Protein AF-A0A7K3VZ93-F1 (afdb_monomer_lite)

Secondary structure (DSSP, 8-state):
----------------PPP-------------------------------TTSHHHHHHHHHHHHHHHHHHHHSPTT-EEEE-HHHHHHHHHTT--TTTEESS--SSTT--EEEEEESSPPTTPEEEEEETTEEEEESS-----HHHHHHHHHHHHHHHT-TTEEE-HHHHHHHHTT-B-HHHHHHHHHHHHHT-EEEEE-PPPTT--SPPB-EEEEEEETTEE-STT-TTHHHHHHHHHTPPTTTS-SEEEE-SS-EEEE----S-HHHHHHSPP-

Structure (mmCIF, N/CA/C/O backbone):
data_AF-A0A7K3VZ93-F1
#
_entry.id   AF-A0A7K3VZ93-F1
#
loop_
_atom_site.group_PDB
_atom_site.id
_atom_site.type_symbol
_atom_site.label_atom_id
_atom_site.label_alt_id
_atom_site.label_comp_id
_atom_site.label_asym_id
_atom_site.label_entity_id
_atom_site.label_seq_id
_atom_site.pdbx_PDB_ins_code
_atom_site.Cartn_x
_atom_site.Cartn_y
_atom_site.Cartn_z
_atom_site.occupancy
_atom_site.B_iso_or_equiv
_atom_site.auth_seq_id
_atom_site.auth_comp_id
_atom_site.auth_asym_id
_atom_site.auth_atom_id
_atom_site.pdbx_PDB_model_num
ATOM 1 N N . MET A 1 1 ? -65.617 18.672 -8.504 1.00 46.97 1 MET A N 1
ATOM 2 C CA . MET A 1 1 ? -65.862 19.053 -7.096 1.00 46.97 1 MET A CA 1
ATOM 3 C C . MET A 1 1 ? -64.547 18.972 -6.329 1.00 46.97 1 MET A C 1
ATOM 5 O O . MET A 1 1 ? -64.046 17.868 -6.167 1.00 46.97 1 MET A O 1
ATOM 9 N N . PRO A 1 2 ? -63.945 20.107 -5.939 1.00 52.91 2 PRO A N 1
ATOM 10 C CA . PRO A 1 2 ? -62.676 20.144 -5.219 1.00 52.91 2 PRO A CA 1
ATOM 11 C C . PRO A 1 2 ? -62.906 20.306 -3.708 1.00 52.91 2 PRO A C 1
ATOM 13 O O . PRO A 1 2 ? -63.628 21.208 -3.287 1.00 52.91 2 PRO A O 1
ATOM 16 N N . ALA A 1 3 ? -62.254 19.482 -2.887 1.00 57.50 3 ALA A N 1
ATOM 17 C CA . ALA A 1 3 ? -62.183 19.679 -1.440 1.00 57.50 3 ALA A CA 1
ATOM 18 C C . ALA A 1 3 ? -60.765 20.132 -1.067 1.00 57.50 3 ALA A C 1
ATOM 20 O O . ALA A 1 3 ? -59.815 19.353 -1.050 1.00 57.50 3 ALA A O 1
ATOM 21 N N . ARG A 1 4 ? -60.630 21.436 -0.810 1.00 54.84 4 ARG A N 1
ATOM 22 C CA . ARG A 1 4 ? -59.437 22.059 -0.231 1.00 54.84 4 ARG A CA 1
ATOM 23 C C . ARG A 1 4 ? -59.373 21.699 1.254 1.00 54.84 4 ARG A C 1
ATOM 25 O O . ARG A 1 4 ? -60.214 22.159 2.023 1.00 54.84 4 ARG A O 1
ATOM 32 N N . HIS A 1 5 ? -58.354 20.956 1.672 1.00 62.06 5 HIS A N 1
ATOM 33 C CA . HIS A 1 5 ? -57.982 20.869 3.082 1.00 62.06 5 HIS A CA 1
ATOM 34 C C . HIS A 1 5 ? -56.771 21.752 3.367 1.00 62.06 5 HIS A C 1
ATOM 36 O O . HIS A 1 5 ? -55.633 21.431 3.045 1.00 62.06 5 HIS A O 1
ATOM 42 N N . ALA A 1 6 ? -57.057 22.888 3.999 1.00 59.28 6 ALA A N 1
ATOM 43 C CA . ALA A 1 6 ? -56.083 23.677 4.721 1.00 59.28 6 ALA A CA 1
ATOM 44 C C . ALA A 1 6 ? -55.898 23.075 6.122 1.00 59.28 6 ALA A C 1
ATOM 46 O O . ALA A 1 6 ? -56.864 22.954 6.876 1.00 59.28 6 ALA A O 1
ATOM 47 N N . ARG A 1 7 ? -54.657 22.776 6.515 1.00 60.66 7 ARG A N 1
ATOM 48 C CA . ARG A 1 7 ? -54.265 22.776 7.927 1.00 60.66 7 ARG A CA 1
ATOM 49 C C . ARG A 1 7 ? -52.877 23.384 8.088 1.00 60.66 7 ARG A C 1
ATOM 51 O O . ARG A 1 7 ? -51.938 23.064 7.372 1.00 60.66 7 ARG A O 1
ATOM 58 N N . ARG A 1 8 ? -52.854 24.350 8.999 1.00 57.19 8 ARG A N 1
ATOM 59 C CA . ARG A 1 8 ? -51.802 25.309 9.335 1.00 57.19 8 ARG A CA 1
ATOM 60 C C . ARG A 1 8 ? -50.751 24.705 10.298 1.00 57.19 8 ARG A C 1
ATOM 62 O O . ARG A 1 8 ? -50.948 23.591 10.778 1.00 57.19 8 ARG A O 1
ATOM 69 N N . PRO A 1 9 ? -49.649 25.433 10.567 1.00 57.16 9 PRO A N 1
ATOM 70 C CA . PRO A 1 9 ? -48.341 24.892 10.926 1.00 57.16 9 PRO A CA 1
ATOM 71 C C . PRO A 1 9 ? -48.156 24.681 12.431 1.00 57.16 9 PRO A C 1
ATOM 73 O O . PRO A 1 9 ? -48.856 25.276 13.251 1.00 57.16 9 PRO A O 1
ATOM 76 N N . ARG A 1 10 ? -47.126 23.910 12.791 1.00 60.94 10 ARG A N 1
ATOM 77 C CA . ARG A 1 10 ? -46.509 23.947 14.121 1.00 60.94 10 ARG A CA 1
ATOM 78 C C . ARG A 1 10 ? -45.027 24.292 13.989 1.00 60.94 10 ARG A C 1
ATOM 80 O O . ARG A 1 10 ? -44.226 23.484 13.540 1.00 60.94 10 ARG A O 1
ATOM 87 N N . HIS A 1 11 ? -44.718 25.527 14.380 1.00 52.81 11 HIS A N 1
ATOM 88 C CA . HIS A 1 11 ? -43.417 25.924 14.911 1.00 52.81 11 HIS A CA 1
ATOM 89 C C . HIS A 1 11 ? -43.108 25.135 16.192 1.00 52.81 11 HIS A C 1
ATOM 91 O O . HIS A 1 11 ? -44.050 24.665 16.830 1.00 52.81 11 HIS A O 1
ATOM 97 N N . LEU A 1 12 ? -41.813 25.087 16.543 1.00 56.56 12 LEU A N 1
ATOM 98 C CA . LEU A 1 12 ? -41.130 24.694 17.798 1.00 56.56 12 LEU A CA 1
ATOM 99 C C . LEU A 1 12 ? -40.003 23.706 17.418 1.00 56.56 12 LEU A C 1
ATOM 101 O O . LEU A 1 12 ? -40.275 22.699 16.789 1.00 56.56 12 LEU A O 1
ATOM 105 N N . ALA A 1 13 ? -38.720 23.893 17.717 1.00 51.28 13 ALA A N 1
ATOM 106 C CA . ALA A 1 13 ? -38.036 24.881 18.530 1.00 51.28 13 ALA A CA 1
ATOM 107 C C . ALA A 1 13 ? -36.563 24.958 18.081 1.00 51.28 13 ALA A C 1
ATOM 109 O O . ALA A 1 13 ? -35.931 23.944 17.793 1.00 51.28 13 ALA A O 1
ATOM 110 N N . ALA A 1 14 ? -36.019 26.174 18.042 1.00 46.00 14 ALA A N 1
ATOM 111 C CA . ALA A 1 14 ? -34.606 26.433 17.817 1.00 46.00 14 ALA A CA 1
ATOM 112 C C . ALA A 1 14 ? -33.798 26.045 19.068 1.00 46.00 14 ALA A C 1
ATOM 114 O O . ALA A 1 14 ? -33.849 26.728 20.093 1.00 46.00 14 ALA A O 1
ATOM 115 N N . GLY A 1 15 ? -33.049 24.946 18.987 1.00 49.91 15 GLY A N 1
ATOM 116 C CA . GLY A 1 15 ? -32.101 24.527 20.014 1.00 49.91 15 GLY A CA 1
ATOM 117 C C . GLY A 1 15 ? -30.768 25.258 19.876 1.00 49.91 15 GLY A C 1
ATOM 118 O O . GLY A 1 15 ? -29.859 24.774 19.213 1.00 49.91 15 GLY A O 1
ATOM 119 N N . ARG A 1 16 ? -30.638 26.414 20.537 1.00 48.53 16 ARG A N 1
ATOM 120 C CA . ARG A 1 16 ? -29.345 27.047 20.849 1.00 48.53 16 ARG A CA 1
ATOM 121 C C . ARG A 1 16 ? -28.533 26.109 21.753 1.00 48.53 16 ARG A C 1
ATOM 123 O O . ARG A 1 16 ? -28.861 25.993 22.934 1.00 48.53 16 ARG A O 1
ATOM 130 N N . ARG A 1 17 ? -27.454 25.497 21.257 1.00 52.28 17 ARG A N 1
ATOM 131 C CA . ARG A 1 17 ? -26.390 24.956 22.123 1.00 52.28 17 ARG A CA 1
ATOM 132 C C . ARG A 1 17 ? -25.187 25.890 22.112 1.00 52.28 17 ARG A C 1
ATOM 134 O O . ARG A 1 17 ? -24.743 26.358 21.071 1.00 52.28 17 ARG A O 1
ATOM 141 N N . ARG A 1 18 ? -24.787 26.243 23.330 1.00 56.00 18 ARG A N 1
ATOM 142 C CA . ARG A 1 18 ? -23.839 27.288 23.702 1.00 56.00 18 ARG A CA 1
ATOM 143 C C . ARG A 1 18 ? -22.402 26.833 23.446 1.00 56.00 18 ARG A C 1
ATOM 145 O O . ARG A 1 18 ? -22.039 25.724 23.818 1.00 56.00 18 ARG A O 1
ATOM 152 N N . LEU A 1 19 ? -21.607 27.746 22.895 1.00 49.91 19 LEU A N 1
ATOM 153 C CA . LEU A 1 19 ? -20.167 27.849 23.128 1.00 49.91 19 LEU A CA 1
ATOM 154 C C . LEU A 1 19 ? -19.916 28.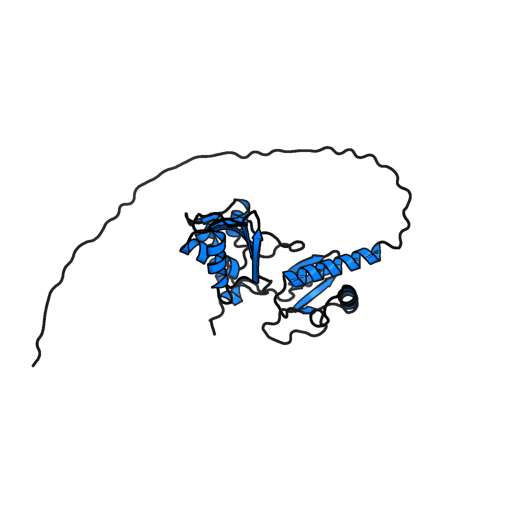047 24.632 1.00 49.91 19 LEU A C 1
ATOM 156 O O . LEU A 1 19 ? -20.619 28.857 25.234 1.00 49.91 19 LEU A O 1
ATOM 160 N N . LEU A 1 20 ? -18.942 27.337 25.208 1.00 49.50 20 LEU A N 1
ATOM 161 C CA . LEU A 1 20 ? -17.919 27.830 26.152 1.00 49.50 20 LEU A CA 1
ATOM 162 C C . LEU A 1 20 ? -17.169 26.635 26.767 1.00 49.50 20 LEU A C 1
ATOM 164 O O . LEU A 1 20 ? -17.798 25.723 27.295 1.00 49.50 20 LEU A O 1
ATOM 168 N N . GLY A 1 21 ? -15.837 26.696 26.769 1.00 37.19 21 GLY A N 1
ATOM 169 C CA . GLY A 1 21 ? -14.996 25.773 27.530 1.00 37.19 21 GLY A CA 1
ATOM 170 C C . GLY A 1 21 ? -13.540 25.771 27.084 1.00 37.19 21 GLY A C 1
ATOM 171 O O . GLY A 1 21 ? -13.120 24.870 26.375 1.00 37.19 21 GLY A O 1
ATOM 172 N N . TRP A 1 22 ? -12.792 26.799 27.482 1.00 44.12 22 TRP A N 1
ATOM 173 C CA . TRP A 1 22 ? -11.330 26.834 27.432 1.00 44.12 22 TRP A CA 1
ATOM 174 C C . TRP A 1 22 ? -10.716 25.821 28.410 1.00 44.12 22 TRP A C 1
ATOM 176 O O . TRP A 1 22 ? -11.225 25.653 29.516 1.00 44.12 22 TRP A O 1
ATOM 186 N N . GLY A 1 23 ? -9.569 25.249 28.044 1.00 38.16 23 GLY A N 1
ATOM 187 C CA . GLY A 1 23 ? -8.678 24.525 28.950 1.00 38.16 23 GLY A CA 1
ATOM 188 C C . GLY A 1 23 ? -7.286 24.413 28.335 1.00 38.16 23 GLY A C 1
ATOM 189 O O . GLY A 1 23 ? -7.110 23.727 27.336 1.00 38.16 23 GLY A O 1
ATOM 190 N N . ALA A 1 24 ? -6.332 25.151 28.895 1.00 39.41 24 ALA A N 1
ATOM 191 C CA . ALA A 1 24 ? -4.947 25.239 28.455 1.00 39.41 24 ALA A CA 1
ATOM 192 C C . ALA A 1 24 ? -4.026 24.290 29.244 1.00 39.41 24 ALA A C 1
ATOM 194 O O . ALA A 1 24 ? -4.309 23.985 30.398 1.00 39.41 24 ALA A O 1
ATOM 195 N N . ALA A 1 25 ? -2.874 24.005 28.622 1.00 35.81 25 ALA A N 1
ATOM 196 C CA . ALA A 1 25 ? -1.558 23.704 29.205 1.00 35.81 25 ALA A CA 1
ATOM 197 C C . ALA A 1 25 ? -1.276 22.319 29.827 1.00 35.81 25 ALA A C 1
ATOM 199 O O . ALA A 1 25 ? -1.873 21.939 30.826 1.00 35.81 25 ALA A O 1
ATOM 200 N N . ALA A 1 26 ? -0.242 21.650 29.288 1.00 33.56 26 ALA A N 1
ATOM 201 C CA . ALA A 1 26 ? 1.039 21.284 29.941 1.00 33.56 26 ALA A CA 1
ATOM 202 C C . ALA A 1 26 ? 1.702 20.138 29.134 1.00 33.56 26 ALA A C 1
ATOM 204 O O . ALA A 1 26 ? 1.052 19.145 28.844 1.00 33.56 26 ALA A O 1
ATOM 205 N N . LEU A 1 27 ? 2.880 20.347 28.528 1.00 36.25 27 LEU A N 1
ATOM 206 C CA . LEU A 1 27 ? 4.229 20.064 29.066 1.00 36.25 27 LEU A CA 1
ATOM 207 C C . LEU A 1 27 ? 4.500 18.559 29.276 1.00 36.25 27 LEU A C 1
ATOM 209 O O . LEU A 1 27 ? 3.771 17.939 30.036 1.00 36.25 27 LEU A O 1
ATOM 213 N N . VAL A 1 28 ? 5.584 18.029 28.676 1.00 35.47 28 VAL A N 1
ATOM 214 C CA . VAL A 1 28 ? 6.640 17.177 29.299 1.00 35.47 28 VAL A CA 1
ATOM 215 C C . VAL A 1 28 ? 7.533 16.568 28.191 1.00 35.47 28 VAL A C 1
ATOM 217 O O . VAL A 1 28 ? 7.061 15.834 27.337 1.00 35.47 28 VAL A O 1
ATOM 220 N N . VAL A 1 29 ? 8.739 17.122 28.004 1.00 34.44 29 VAL A N 1
ATOM 221 C CA . VAL A 1 29 ? 10.082 16.595 28.373 1.00 34.44 29 VAL A CA 1
ATOM 222 C C . VAL A 1 29 ? 10.755 15.808 27.240 1.00 34.44 29 VAL A C 1
ATOM 224 O O . VAL A 1 29 ? 10.423 14.667 26.948 1.00 34.44 29 VAL A O 1
ATOM 227 N N . ALA A 1 30 ? 11.779 16.439 26.662 1.00 38.19 30 ALA A N 1
ATOM 228 C CA . ALA A 1 30 ? 12.797 15.799 25.844 1.00 38.19 30 ALA A CA 1
ATOM 229 C C . ALA A 1 30 ? 13.855 15.150 26.751 1.00 38.19 30 ALA A C 1
ATOM 231 O O . ALA A 1 30 ? 14.446 15.826 27.595 1.00 38.19 30 ALA A O 1
ATOM 232 N N . VAL A 1 31 ? 14.121 13.858 26.553 1.00 39.06 31 VAL A N 1
ATOM 233 C CA . VAL A 1 31 ? 15.294 13.167 27.106 1.00 39.06 31 VAL A CA 1
ATOM 234 C C . VAL A 1 31 ? 16.187 12.776 25.938 1.00 39.06 31 VAL A C 1
ATOM 236 O O . VAL A 1 31 ? 15.927 11.810 25.229 1.00 39.06 31 VAL A O 1
ATOM 239 N N . ALA A 1 32 ? 17.251 13.550 25.741 1.00 38.44 32 ALA A N 1
ATOM 240 C CA . ALA A 1 32 ? 18.375 13.157 24.909 1.00 38.44 32 ALA A CA 1
ATOM 241 C C . ALA A 1 32 ? 19.319 12.297 25.759 1.00 38.44 32 ALA A C 1
ATOM 243 O O . ALA A 1 32 ? 19.866 12.771 26.754 1.00 38.44 32 ALA A O 1
ATOM 244 N N . THR A 1 33 ? 19.514 11.038 25.374 1.00 45.53 33 THR A N 1
ATOM 245 C CA . THR A 1 33 ? 20.577 10.184 25.919 1.00 45.53 33 THR A CA 1
ATOM 246 C C . THR A 1 33 ? 21.559 9.841 24.809 1.00 45.53 33 THR A C 1
ATOM 248 O O . THR A 1 33 ? 21.324 8.996 23.954 1.00 45.53 33 THR A O 1
ATOM 251 N N . THR A 1 34 ? 22.686 10.545 24.824 1.00 39.53 34 THR A N 1
ATOM 252 C CA . THR A 1 34 ? 23.915 10.201 24.110 1.00 39.53 34 THR A CA 1
ATOM 253 C C . THR A 1 34 ? 24.560 8.979 24.755 1.00 39.53 34 THR A C 1
ATOM 255 O O . THR A 1 34 ? 25.018 9.058 25.894 1.00 39.53 34 THR A O 1
ATOM 258 N N . VAL A 1 35 ? 24.665 7.879 24.011 1.00 45.06 35 VAL A N 1
ATOM 259 C CA . VAL A 1 35 ? 25.587 6.778 24.316 1.00 45.06 35 VAL A CA 1
ATOM 260 C C . VAL A 1 35 ? 26.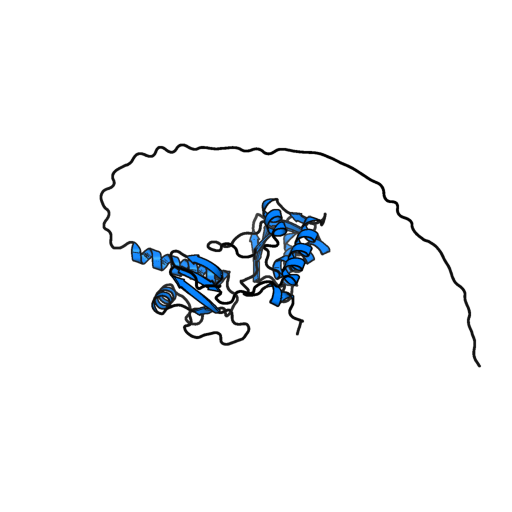687 6.800 23.260 1.00 45.06 35 VAL A C 1
ATOM 262 O O . VAL A 1 35 ? 26.513 6.326 22.143 1.00 45.06 35 VAL A O 1
ATOM 265 N N . ALA A 1 36 ? 27.821 7.399 23.617 1.00 41.69 36 ALA A N 1
ATOM 266 C CA . ALA A 1 36 ? 29.062 7.275 22.869 1.00 41.69 36 ALA A CA 1
ATOM 267 C C . ALA A 1 36 ? 29.783 6.013 23.357 1.00 41.69 36 ALA A C 1
ATOM 269 O O . ALA A 1 36 ? 30.380 6.013 24.435 1.00 41.69 36 ALA A O 1
ATOM 270 N N . LEU A 1 37 ? 29.705 4.930 22.584 1.00 49.56 37 LEU A N 1
ATOM 271 C CA . LEU A 1 37 ? 30.495 3.729 22.834 1.00 49.56 37 LEU A CA 1
ATOM 272 C C . LEU A 1 37 ? 31.811 3.830 22.049 1.00 49.56 37 LEU A C 1
ATOM 274 O O . LEU A 1 37 ? 31.839 3.707 20.826 1.00 49.56 37 LEU A O 1
ATOM 278 N N . LEU A 1 38 ? 32.904 4.080 22.774 1.00 48.47 38 LEU A N 1
ATOM 279 C CA . LEU A 1 38 ? 34.272 3.933 22.282 1.00 48.47 38 LEU A CA 1
ATOM 280 C C . LEU A 1 38 ? 34.581 2.445 22.071 1.00 48.47 38 LEU A C 1
ATOM 282 O O . LEU A 1 38 ? 34.739 1.700 23.035 1.00 48.47 38 LEU A O 1
ATOM 286 N N . LEU A 1 39 ? 34.735 2.035 20.813 1.00 46.44 39 LEU A N 1
ATOM 287 C CA . LEU A 1 39 ? 35.364 0.771 20.431 1.00 46.44 39 LEU A CA 1
ATOM 288 C C . LEU A 1 39 ? 36.720 1.077 19.788 1.00 46.44 39 LEU A C 1
ATOM 290 O O . LEU A 1 39 ? 36.836 1.276 18.582 1.00 46.44 39 LEU A O 1
ATOM 294 N N . THR A 1 40 ? 37.765 1.129 20.611 1.00 51.97 40 THR A N 1
ATOM 295 C CA . THR A 1 40 ? 39.157 1.080 20.150 1.00 51.97 40 THR A CA 1
ATOM 296 C C . THR A 1 40 ? 39.513 -0.370 19.819 1.00 51.97 40 THR A C 1
ATOM 298 O O . THR A 1 40 ? 39.936 -1.124 20.694 1.00 51.97 40 THR A O 1
ATOM 301 N N . GLY A 1 41 ? 39.295 -0.771 18.566 1.00 42.50 41 GLY A N 1
ATOM 302 C CA . GLY A 1 41 ? 39.704 -2.069 18.025 1.00 42.50 41 GLY A CA 1
ATOM 303 C C . GLY A 1 41 ? 41.090 -2.003 17.373 1.00 42.50 41 GLY A C 1
ATOM 304 O O . GLY A 1 41 ? 41.320 -1.192 16.481 1.00 42.50 41 GLY A O 1
ATOM 305 N N . GLN A 1 42 ? 42.009 -2.852 17.838 1.00 53.88 42 GLN A N 1
ATOM 306 C CA . GLN A 1 42 ? 43.379 -3.032 17.336 1.00 53.88 42 GLN A CA 1
ATOM 307 C C . GLN A 1 42 ? 43.444 -3.408 15.840 1.00 53.88 42 GLN A C 1
ATOM 309 O O . GLN A 1 42 ? 42.697 -4.289 15.412 1.00 53.88 42 GLN A O 1
ATOM 314 N N . PRO A 1 43 ? 44.404 -2.870 15.060 1.00 49.56 43 PRO A N 1
ATOM 315 C CA . PRO A 1 43 ? 44.717 -3.384 13.732 1.00 49.56 43 PRO A CA 1
ATOM 316 C C . PRO A 1 43 ? 45.527 -4.684 13.854 1.00 49.56 43 PRO A C 1
ATOM 318 O O . PRO A 1 43 ? 46.746 -4.673 14.026 1.00 49.56 43 PRO A O 1
ATOM 321 N N . GLY A 1 44 ? 44.837 -5.821 13.792 1.00 49.38 44 GLY A N 1
ATOM 322 C CA . GLY A 1 44 ? 45.455 -7.116 13.523 1.00 49.38 44 GLY A CA 1
ATOM 323 C C . GLY A 1 44 ? 45.673 -7.270 12.021 1.00 49.38 44 GLY A C 1
ATOM 324 O O . GLY A 1 44 ? 44.712 -7.405 11.269 1.00 49.38 44 GLY A O 1
ATOM 325 N N . SER A 1 45 ? 46.929 -7.233 11.578 1.00 55.88 45 SER A N 1
ATOM 326 C CA . SER A 1 45 ? 47.316 -7.482 10.187 1.00 55.88 45 SER A CA 1
ATOM 327 C C . SER A 1 45 ? 46.989 -8.926 9.796 1.00 55.88 45 SER A C 1
ATOM 329 O O . SER A 1 45 ? 47.735 -9.849 10.125 1.00 55.88 45 SER A O 1
ATOM 331 N N . ALA A 1 46 ? 45.863 -9.124 9.111 1.00 59.38 46 ALA A N 1
ATOM 332 C CA . ALA A 1 46 ? 45.500 -10.404 8.519 1.00 59.38 46 ALA A CA 1
ATOM 333 C C . ALA A 1 46 ? 46.287 -10.635 7.209 1.00 59.38 46 ALA A C 1
ATOM 335 O O . ALA A 1 46 ? 46.457 -9.696 6.425 1.00 59.38 46 ALA A O 1
ATOM 336 N N . PRO A 1 47 ? 46.779 -11.862 6.954 1.00 64.62 47 PRO A N 1
ATOM 337 C CA . PRO A 1 47 ? 47.433 -12.216 5.696 1.00 64.62 47 PRO A CA 1
ATOM 338 C C . PRO A 1 47 ? 46.459 -12.104 4.505 1.00 64.62 47 PRO A C 1
ATOM 340 O O . PRO A 1 47 ? 45.259 -12.326 4.678 1.00 64.62 47 PRO A O 1
ATOM 343 N N . PRO A 1 48 ? 46.950 -11.771 3.294 1.00 61.59 48 PRO A N 1
ATOM 344 C CA . PRO A 1 48 ? 46.107 -11.574 2.118 1.00 61.59 48 PRO A CA 1
ATOM 345 C C . PRO A 1 48 ? 45.382 -12.874 1.752 1.00 61.59 48 PRO A C 1
ATOM 347 O O . PRO A 1 48 ? 46.005 -13.870 1.383 1.00 61.59 48 PRO A O 1
ATOM 350 N N . ALA A 1 49 ? 44.055 -12.857 1.877 1.00 59.19 49 ALA A N 1
ATOM 351 C CA . ALA A 1 49 ? 43.193 -13.939 1.425 1.00 59.19 49 ALA A CA 1
ATOM 352 C C . ALA A 1 49 ? 43.200 -14.019 -0.118 1.00 59.19 49 ALA A C 1
ATOM 354 O O . ALA A 1 49 ? 43.305 -12.983 -0.783 1.00 59.19 49 ALA A O 1
ATOM 355 N N . PRO A 1 50 ? 43.082 -15.224 -0.704 1.00 52.75 50 PRO A N 1
ATOM 356 C CA . PRO A 1 50 ? 43.031 -15.401 -2.151 1.00 52.75 50 PRO A CA 1
ATOM 357 C C . PRO A 1 50 ? 41.797 -14.698 -2.738 1.00 52.75 50 PRO A C 1
ATOM 359 O O . PRO A 1 50 ? 40.659 -15.113 -2.527 1.00 52.75 50 PRO A O 1
ATOM 362 N N . ALA A 1 51 ? 42.035 -13.619 -3.484 1.00 56.59 51 ALA A N 1
ATOM 363 C CA . ALA A 1 51 ? 41.028 -12.922 -4.273 1.00 56.59 51 ALA A CA 1
ATOM 364 C C . ALA A 1 51 ? 40.664 -13.784 -5.493 1.00 56.59 51 ALA A C 1
ATOM 366 O O . ALA A 1 51 ? 41.500 -13.980 -6.373 1.00 56.59 51 ALA A O 1
ATOM 367 N N . GLY A 1 52 ? 39.445 -14.326 -5.555 1.00 52.56 52 GLY A N 1
ATOM 368 C CA . GLY A 1 52 ? 39.007 -15.001 -6.783 1.00 52.56 52 GLY A CA 1
ATOM 369 C C . GLY A 1 52 ? 37.667 -15.734 -6.772 1.00 52.56 52 GLY A C 1
ATOM 370 O O . GLY A 1 52 ? 37.132 -15.951 -7.849 1.00 52.56 52 GLY A O 1
ATOM 371 N N . VAL A 1 53 ? 37.099 -16.103 -5.615 1.00 54.66 53 VAL A N 1
ATOM 372 C CA . VAL A 1 53 ? 35.906 -16.991 -5.584 1.00 54.66 53 VAL A CA 1
ATOM 373 C C . VAL A 1 53 ? 34.683 -16.372 -4.888 1.00 54.66 53 VAL A C 1
ATOM 375 O O . VAL A 1 53 ? 33.585 -16.903 -4.971 1.00 54.66 53 VAL A O 1
ATOM 378 N N . ALA A 1 54 ? 34.831 -15.222 -4.227 1.00 57.78 54 ALA A N 1
ATOM 379 C CA . ALA A 1 54 ? 33.735 -14.614 -3.462 1.00 57.78 54 ALA A CA 1
ATOM 380 C C . ALA A 1 54 ? 32.732 -13.810 -4.316 1.00 57.78 54 ALA A C 1
ATOM 382 O O . ALA A 1 54 ? 31.625 -13.550 -3.858 1.00 57.78 54 ALA A O 1
ATOM 383 N N . ALA A 1 55 ? 33.104 -13.409 -5.537 1.00 59.69 55 ALA A N 1
ATOM 384 C CA . ALA A 1 55 ? 32.272 -12.524 -6.356 1.00 59.69 55 ALA A CA 1
ATOM 385 C C . ALA A 1 55 ? 31.025 -13.225 -6.924 1.00 59.69 55 ALA A C 1
ATOM 387 O O . ALA A 1 55 ? 29.976 -12.599 -7.017 1.00 59.69 55 ALA A O 1
ATOM 388 N N . THR A 1 56 ? 31.115 -14.520 -7.246 1.00 62.34 56 THR A N 1
ATOM 389 C CA . THR A 1 56 ? 30.002 -15.266 -7.855 1.00 62.34 56 THR A CA 1
ATOM 390 C C . THR A 1 56 ? 28.844 -15.464 -6.873 1.00 62.34 56 THR A C 1
ATOM 392 O O . THR A 1 56 ? 27.703 -15.186 -7.208 1.00 62.34 56 THR A O 1
ATOM 395 N N . GLY A 1 57 ? 29.136 -15.819 -5.615 1.00 72.00 57 GLY A N 1
ATOM 396 C CA . GLY A 1 57 ? 28.082 -16.089 -4.628 1.00 72.00 57 GLY A CA 1
ATOM 397 C C . GLY A 1 57 ? 27.277 -14.859 -4.185 1.00 72.00 57 GLY A C 1
ATOM 398 O O . GLY A 1 57 ? 26.161 -15.007 -3.699 1.00 72.00 57 GLY A O 1
ATOM 399 N N . ALA A 1 58 ? 27.818 -13.646 -4.336 1.00 72.94 58 ALA A N 1
ATOM 400 C CA . ALA A 1 58 ? 27.106 -12.421 -3.967 1.00 72.94 58 ALA A CA 1
ATOM 401 C C . ALA A 1 58 ? 26.035 -12.028 -5.002 1.00 72.94 58 ALA A C 1
ATOM 403 O O . ALA A 1 58 ? 24.943 -11.616 -4.613 1.00 72.94 58 ALA A O 1
ATOM 404 N N . ALA A 1 59 ? 26.331 -12.186 -6.298 1.00 75.50 59 ALA A N 1
ATOM 405 C CA . ALA A 1 59 ? 25.372 -11.947 -7.380 1.00 75.50 59 ALA A CA 1
ATOM 406 C C . ALA A 1 59 ? 24.214 -12.960 -7.339 1.00 75.50 59 ALA A C 1
ATOM 408 O O . ALA A 1 59 ? 23.048 -12.587 -7.496 1.00 75.50 59 ALA A O 1
ATOM 409 N N . ASP A 1 60 ? 24.533 -14.218 -7.014 1.00 85.31 60 ASP A N 1
ATOM 410 C CA . ASP A 1 60 ? 23.541 -15.278 -6.818 1.00 85.31 60 ASP A CA 1
ATOM 411 C C . ASP A 1 60 ? 22.570 -14.930 -5.674 1.00 85.31 60 ASP A C 1
ATOM 413 O O . ASP A 1 60 ? 21.354 -15.075 -5.814 1.00 85.31 60 ASP A O 1
ATOM 417 N N . GLN A 1 61 ? 23.087 -14.404 -4.554 1.00 92.88 61 GLN A N 1
ATOM 418 C CA . GLN A 1 61 ? 22.257 -14.009 -3.413 1.00 92.88 61 GLN A CA 1
ATOM 419 C C . GLN A 1 61 ? 21.369 -12.797 -3.727 1.00 92.88 61 GLN A C 1
ATOM 421 O O . GLN A 1 61 ? 20.188 -12.815 -3.394 1.00 92.88 61 GLN A O 1
ATOM 426 N N . ALA A 1 62 ? 21.903 -11.766 -4.391 1.00 94.69 62 ALA A N 1
ATOM 427 C CA . ALA A 1 62 ? 21.127 -10.579 -4.760 1.00 94.69 62 ALA A CA 1
ATOM 428 C C . ALA A 1 62 ? 19.943 -10.926 -5.678 1.00 94.69 62 ALA A C 1
ATOM 430 O O . ALA A 1 62 ? 18.836 -10.423 -5.483 1.00 94.69 62 ALA A O 1
ATOM 431 N N . SER A 1 63 ? 20.164 -11.829 -6.636 1.00 96.00 63 SER A N 1
ATOM 432 C CA . SER A 1 63 ? 19.113 -12.340 -7.519 1.00 96.00 63 SER A CA 1
ATOM 433 C C . SER A 1 63 ? 18.054 -13.125 -6.741 1.00 96.00 63 SER A C 1
ATOM 435 O O . SER A 1 63 ? 16.860 -12.900 -6.932 1.00 96.00 63 SER A O 1
ATOM 437 N N . ALA A 1 64 ? 18.463 -13.999 -5.816 1.00 95.62 64 ALA A N 1
ATOM 438 C CA . ALA A 1 64 ? 17.534 -14.748 -4.970 1.00 95.62 64 ALA A CA 1
ATOM 439 C C . ALA A 1 64 ? 16.692 -13.830 -4.060 1.00 95.62 64 ALA A C 1
ATOM 441 O O . ALA A 1 64 ? 15.476 -14.007 -3.960 1.00 95.62 64 ALA A O 1
ATOM 442 N N . ASP A 1 65 ? 17.317 -12.823 -3.444 1.00 95.62 65 ASP A N 1
ATOM 443 C CA . ASP A 1 65 ? 16.640 -11.845 -2.586 1.00 95.62 65 ASP A CA 1
ATOM 444 C C . ASP A 1 65 ? 15.636 -11.000 -3.385 1.00 95.62 65 ASP A C 1
ATOM 446 O O . ASP A 1 65 ? 14.512 -10.774 -2.927 1.00 95.62 65 ASP A O 1
ATOM 450 N N . LEU A 1 66 ? 16.002 -10.591 -4.606 1.00 96.69 66 LEU A N 1
ATOM 451 C CA . LEU A 1 66 ? 15.107 -9.882 -5.521 1.00 96.69 66 LEU A CA 1
ATOM 452 C C . LEU A 1 66 ? 13.878 -10.729 -5.858 1.00 96.69 66 LEU A C 1
ATOM 454 O O . LEU A 1 66 ? 12.760 -10.217 -5.817 1.00 96.69 66 LEU A O 1
ATOM 458 N N . LEU A 1 67 ? 14.052 -12.017 -6.166 1.00 97.06 67 LEU A N 1
ATOM 459 C CA . LEU A 1 67 ? 12.934 -12.907 -6.496 1.00 97.06 67 LEU A CA 1
ATOM 460 C C . LEU A 1 67 ? 12.020 -13.164 -5.295 1.00 97.06 67 LEU A C 1
ATOM 462 O O . LEU A 1 67 ? 10.797 -13.189 -5.453 1.00 97.06 67 LEU A O 1
ATOM 466 N N . ALA A 1 68 ? 12.589 -13.295 -4.095 1.00 96.00 68 ALA A N 1
ATOM 467 C CA . ALA A 1 68 ? 11.815 -13.400 -2.862 1.00 96.00 68 ALA A CA 1
ATOM 468 C C . ALA A 1 68 ? 10.982 -12.132 -2.616 1.00 96.00 68 ALA A C 1
ATOM 470 O O . ALA A 1 68 ? 9.783 -12.221 -2.344 1.00 96.00 68 ALA A O 1
ATOM 471 N N . TRP A 1 69 ? 11.589 -10.954 -2.789 1.00 96.62 69 TRP A N 1
ATOM 472 C CA . TRP A 1 69 ? 10.883 -9.676 -2.718 1.00 96.62 69 TRP A CA 1
ATOM 473 C C . TRP A 1 69 ? 9.787 -9.572 -3.782 1.00 96.62 69 TRP A C 1
ATOM 475 O O . TRP A 1 69 ? 8.656 -9.214 -3.463 1.00 96.62 69 TRP A O 1
ATOM 485 N N . ALA A 1 70 ? 10.079 -9.938 -5.032 1.00 96.50 70 ALA A N 1
ATOM 486 C CA . ALA A 1 70 ? 9.135 -9.831 -6.139 1.00 96.50 70 ALA A CA 1
ATOM 487 C C . ALA A 1 70 ? 7.875 -10.675 -5.897 1.00 96.50 70 ALA A C 1
ATOM 489 O O . ALA A 1 70 ? 6.761 -10.204 -6.126 1.00 96.50 70 ALA A O 1
ATOM 490 N N . ALA A 1 71 ? 8.040 -11.890 -5.369 1.00 95.19 71 ALA A N 1
ATOM 491 C CA . ALA A 1 71 ? 6.930 -12.777 -5.029 1.00 95.19 71 ALA A CA 1
ATOM 492 C C . ALA A 1 71 ? 6.008 -12.204 -3.936 1.00 95.19 71 ALA A C 1
ATOM 494 O O . ALA A 1 71 ? 4.803 -12.475 -3.935 1.00 95.19 71 ALA A O 1
ATOM 495 N N . GLN A 1 72 ? 6.567 -11.424 -3.009 1.00 94.44 72 GLN A N 1
ATOM 496 C CA . GLN A 1 72 ? 5.829 -10.825 -1.901 1.00 94.44 72 GLN A CA 1
ATOM 497 C C . GLN A 1 72 ? 5.179 -9.489 -2.282 1.00 94.44 72 GLN A C 1
ATOM 499 O O . GLN A 1 72 ? 4.049 -9.211 -1.880 1.00 94.44 72 GLN A O 1
ATOM 504 N N . GLU A 1 73 ? 5.882 -8.666 -3.055 1.00 95.81 73 GLU A N 1
ATOM 505 C CA . GLU A 1 73 ? 5.574 -7.243 -3.196 1.00 95.81 73 GLU A CA 1
ATOM 506 C C . GLU A 1 73 ? 4.885 -6.879 -4.506 1.00 95.81 73 GLU A C 1
ATOM 508 O O . GLU A 1 73 ? 4.184 -5.863 -4.563 1.00 95.81 73 GLU A O 1
ATOM 513 N N . LEU A 1 74 ? 5.051 -7.687 -5.555 1.00 95.88 74 LEU A N 1
ATOM 514 C CA . LEU A 1 74 ? 4.486 -7.391 -6.866 1.00 95.88 74 LEU A CA 1
ATOM 515 C C . LEU A 1 74 ? 3.099 -8.014 -7.044 1.00 95.88 74 LEU A C 1
ATOM 517 O O . LEU A 1 74 ? 2.862 -9.136 -6.588 1.00 95.88 74 LEU A O 1
ATOM 521 N N . PRO A 1 75 ? 2.162 -7.321 -7.717 1.00 94.62 75 PRO A N 1
ATOM 522 C CA . PRO A 1 75 ? 0.866 -7.894 -8.062 1.00 94.62 75 PRO A CA 1
ATOM 523 C C . PRO A 1 75 ? 1.021 -9.117 -8.971 1.00 94.62 75 PRO A C 1
ATOM 525 O O . PRO A 1 75 ? 1.999 -9.264 -9.705 1.00 94.62 75 PRO A O 1
ATOM 528 N N . THR A 1 76 ? 0.037 -10.013 -8.927 1.00 90.81 76 THR A N 1
ATOM 529 C CA . THR A 1 76 ? -0.010 -11.162 -9.838 1.00 90.81 76 THR A CA 1
ATOM 530 C C . THR A 1 76 ? -0.012 -10.678 -11.287 1.00 90.81 76 THR A C 1
ATOM 532 O O . THR A 1 76 ? -0.790 -9.799 -11.641 1.00 90.81 76 THR A O 1
ATOM 535 N N . GLY A 1 77 ? 0.849 -11.265 -12.121 1.00 90.06 77 GLY A N 1
ATOM 536 C CA . GLY A 1 77 ? 1.006 -10.871 -13.525 1.00 90.06 77 GLY A CA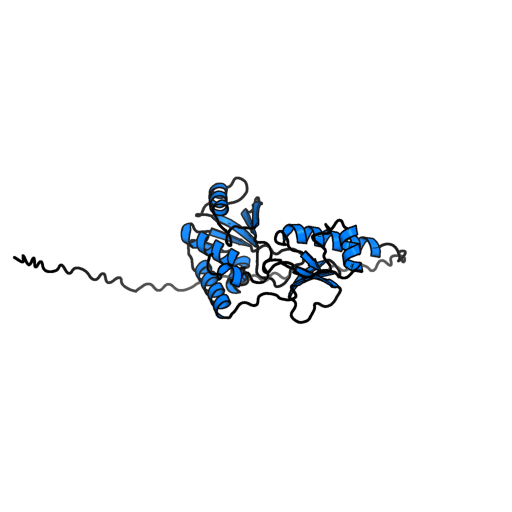 1
ATOM 537 C C . GLY A 1 77 ? 2.010 -9.741 -13.762 1.00 90.06 77 GLY A C 1
ATOM 538 O O . GLY A 1 77 ? 2.294 -9.445 -14.922 1.00 90.06 77 GLY A O 1
ATOM 539 N N . ALA A 1 78 ? 2.584 -9.153 -12.703 1.00 94.00 78 ALA A N 1
ATOM 540 C CA . ALA A 1 78 ? 3.703 -8.231 -12.845 1.00 94.00 78 ALA A CA 1
ATOM 541 C C . ALA A 1 78 ? 4.893 -8.908 -13.534 1.00 94.00 78 ALA A C 1
ATOM 543 O O . ALA A 1 78 ? 5.148 -10.100 -13.344 1.00 94.00 78 ALA A O 1
ATOM 544 N N . ARG A 1 79 ? 5.632 -8.125 -14.316 1.00 95.38 79 ARG A N 1
ATOM 545 C CA . ARG A 1 79 ? 6.806 -8.577 -15.058 1.00 95.38 79 ARG A CA 1
ATOM 546 C C . ARG A 1 79 ? 8.002 -7.678 -14.791 1.00 95.38 79 ARG A C 1
ATOM 548 O O . ARG A 1 79 ? 7.861 -6.493 -14.496 1.00 95.38 79 ARG A O 1
ATOM 555 N N . LEU A 1 80 ? 9.174 -8.273 -14.933 1.00 96.19 80 LEU A N 1
ATOM 556 C CA . LEU A 1 80 ? 10.487 -7.672 -14.806 1.00 96.19 80 LEU A CA 1
ATOM 557 C C . LEU A 1 80 ? 11.154 -7.681 -16.184 1.00 96.19 80 LEU A C 1
ATOM 559 O O . LEU A 1 80 ? 11.435 -8.741 -16.744 1.00 96.19 80 LEU A O 1
ATOM 563 N N . GLU A 1 81 ? 11.390 -6.503 -16.739 1.00 95.62 81 GLU A N 1
ATOM 564 C CA . GLU A 1 81 ? 12.250 -6.302 -17.896 1.00 95.62 81 GLU A CA 1
ATOM 565 C C . GLU A 1 81 ? 13.696 -6.189 -17.420 1.00 95.62 81 GLU A C 1
ATOM 567 O O . GLU A 1 81 ? 14.002 -5.382 -16.550 1.00 95.62 81 GLU A O 1
ATOM 572 N N . ALA A 1 82 ? 14.595 -7.002 -17.967 1.00 95.00 82 ALA A N 1
ATOM 573 C CA . ALA A 1 82 ? 15.998 -7.005 -17.568 1.00 95.00 82 ALA A CA 1
ATOM 574 C C . ALA A 1 82 ? 16.918 -7.150 -18.784 1.00 95.00 82 ALA A C 1
ATOM 576 O O . ALA A 1 82 ? 16.556 -7.776 -19.787 1.00 95.00 82 ALA A O 1
ATOM 577 N N . ALA A 1 83 ? 18.135 -6.611 -18.673 1.00 93.62 83 ALA A N 1
ATOM 578 C CA . ALA A 1 83 ? 19.200 -6.861 -19.642 1.00 93.62 83 ALA A CA 1
ATOM 579 C C . ALA A 1 83 ? 19.511 -8.368 -19.746 1.00 93.62 83 ALA A C 1
ATOM 581 O O . ALA A 1 83 ? 19.234 -9.139 -18.829 1.00 93.62 83 ALA A O 1
ATOM 582 N N . ALA A 1 84 ? 20.051 -8.814 -20.885 1.00 92.94 84 ALA A N 1
ATOM 583 C CA . ALA A 1 84 ? 20.184 -10.243 -21.190 1.00 92.94 84 ALA A CA 1
ATOM 584 C C . ALA A 1 84 ? 21.051 -11.023 -20.183 1.00 92.94 84 ALA A C 1
ATOM 586 O O . ALA A 1 84 ? 20.760 -12.184 -19.904 1.00 92.94 84 ALA A O 1
ATOM 587 N N . ASP A 1 85 ? 22.091 -10.385 -19.654 1.00 93.12 85 ASP A N 1
ATOM 588 C CA . ASP A 1 85 ? 22.956 -10.893 -18.590 1.00 93.12 85 ASP A CA 1
ATOM 589 C C . ASP A 1 85 ? 22.208 -10.986 -17.254 1.00 93.12 85 ASP A C 1
ATOM 591 O O . ASP A 1 85 ? 22.079 -12.082 -16.715 1.00 93.12 85 ASP A O 1
ATOM 595 N N . VAL A 1 86 ? 21.592 -9.893 -16.793 1.00 94.94 86 VAL A N 1
ATOM 596 C CA . VAL A 1 86 ? 20.786 -9.875 -15.556 1.00 94.94 86 VAL A CA 1
ATOM 597 C C . VAL A 1 86 ? 19.644 -10.892 -15.621 1.00 94.94 86 VAL A C 1
ATOM 599 O O . VAL A 1 86 ? 19.361 -11.596 -14.656 1.00 94.94 86 VAL A O 1
ATOM 602 N N . ARG A 1 87 ? 18.993 -11.028 -16.779 1.00 95.31 87 ARG A N 1
ATOM 603 C CA . ARG A 1 87 ? 17.952 -12.036 -17.003 1.00 95.31 87 ARG A CA 1
ATOM 604 C C . ARG A 1 87 ? 18.497 -13.455 -16.869 1.00 95.31 87 ARG A C 1
ATOM 606 O O . ARG A 1 87 ? 17.804 -14.298 -16.306 1.00 95.31 87 ARG A O 1
ATOM 613 N N . ALA A 1 88 ? 19.686 -13.736 -17.402 1.00 93.56 88 ALA A N 1
ATOM 614 C CA . ALA A 1 88 ? 20.301 -15.053 -17.270 1.00 93.56 88 ALA A CA 1
ATOM 615 C C . ALA A 1 88 ? 20.579 -15.387 -15.797 1.00 93.56 88 ALA A C 1
ATOM 617 O O . ALA A 1 88 ? 20.273 -16.501 -15.373 1.00 93.56 88 ALA A O 1
ATOM 618 N N . ASP A 1 89 ? 21.051 -14.411 -15.020 1.00 94.50 89 ASP A N 1
ATOM 619 C CA . ASP A 1 89 ? 21.306 -14.563 -13.584 1.00 94.50 89 ASP A CA 1
ATOM 620 C C . ASP A 1 89 ? 20.006 -14.787 -12.795 1.00 94.50 89 ASP A C 1
ATOM 622 O O . ASP A 1 89 ? 19.916 -15.716 -11.992 1.00 94.50 89 ASP A O 1
ATOM 626 N N . LEU A 1 90 ? 18.947 -14.022 -13.088 1.00 96.38 90 LEU A N 1
ATOM 627 C CA . LEU A 1 90 ? 17.631 -14.218 -12.469 1.00 96.38 90 LEU A CA 1
ATOM 628 C C . LEU A 1 90 ? 17.051 -15.605 -12.788 1.00 96.38 90 LEU A C 1
ATOM 630 O O . LEU A 1 90 ? 16.550 -16.283 -11.893 1.00 96.38 90 LEU A O 1
ATOM 634 N N . VAL A 1 91 ? 17.138 -16.066 -14.040 1.00 95.81 91 VAL A N 1
ATOM 635 C CA . VAL A 1 91 ? 16.674 -17.412 -14.424 1.00 95.81 91 VAL A CA 1
ATOM 636 C C . VAL A 1 91 ? 17.512 -18.496 -13.740 1.00 95.81 91 VAL A C 1
ATOM 638 O O . VAL A 1 91 ? 16.950 -19.476 -13.251 1.00 95.81 91 VAL A O 1
ATOM 641 N N . ALA A 1 92 ? 18.832 -18.320 -13.638 1.00 94.50 92 ALA A N 1
ATOM 642 C CA . ALA A 1 92 ? 19.703 -19.234 -12.900 1.00 94.50 92 ALA A CA 1
ATOM 643 C C . ALA A 1 92 ? 19.356 -19.288 -11.399 1.00 94.50 92 ALA A C 1
ATOM 645 O O . ALA A 1 92 ? 19.421 -20.361 -10.797 1.00 94.50 92 ALA A O 1
ATOM 646 N N . ALA A 1 93 ? 18.909 -18.168 -10.822 1.00 95.81 93 ALA A N 1
ATOM 647 C CA . ALA A 1 93 ? 18.392 -18.074 -9.456 1.00 95.81 93 ALA A CA 1
ATOM 648 C C . ALA A 1 93 ? 16.962 -18.635 -9.285 1.00 95.81 93 ALA A C 1
ATOM 650 O O . ALA A 1 93 ? 16.437 -18.653 -8.171 1.00 95.81 93 ALA A O 1
ATOM 651 N N . GLY A 1 94 ? 16.334 -19.127 -10.359 1.00 96.75 94 GLY A N 1
ATOM 652 C CA . GLY A 1 94 ? 15.021 -19.774 -10.327 1.00 96.75 94 GLY A CA 1
ATOM 653 C C . GLY A 1 94 ? 13.846 -18.868 -10.693 1.00 96.75 94 GLY A C 1
ATOM 654 O O . GLY A 1 94 ? 12.704 -19.214 -10.383 1.00 96.75 94 GLY A O 1
ATOM 655 N N . ALA A 1 95 ? 14.086 -17.724 -11.339 1.00 96.75 95 ALA A N 1
ATOM 656 C CA . ALA A 1 95 ? 13.005 -16.876 -11.823 1.00 96.75 95 ALA A CA 1
ATOM 657 C C . ALA A 1 95 ? 12.160 -17.610 -12.880 1.00 96.75 95 ALA A C 1
ATOM 659 O O . ALA A 1 95 ? 12.722 -18.156 -13.836 1.00 96.75 95 ALA A O 1
ATOM 660 N N . PRO A 1 96 ? 10.821 -17.597 -12.764 1.00 94.81 96 PRO A N 1
ATOM 661 C CA . PRO A 1 96 ? 9.967 -18.105 -13.827 1.00 94.81 96 PRO A CA 1
ATOM 662 C C . PRO A 1 96 ? 10.113 -17.244 -15.092 1.00 94.81 96 PRO A C 1
ATOM 664 O O . PRO A 1 96 ? 10.238 -16.018 -15.013 1.00 94.81 96 PRO A O 1
ATOM 667 N N . GLU A 1 97 ? 10.087 -17.874 -16.271 1.00 90.38 97 GLU A N 1
ATOM 668 C CA . GLU A 1 97 ? 10.285 -17.173 -17.550 1.00 90.38 97 GLU A CA 1
ATOM 669 C C . GLU A 1 97 ? 9.204 -16.115 -17.812 1.00 90.38 97 GLU A C 1
ATOM 671 O O . GLU A 1 97 ? 9.480 -15.097 -18.445 1.00 90.38 97 GLU A O 1
ATOM 676 N N . GLU A 1 98 ? 7.987 -16.317 -17.303 1.00 90.94 98 GLU A N 1
ATOM 677 C CA . GLU A 1 98 ? 6.893 -15.351 -17.396 1.00 90.94 98 GLU A CA 1
ATOM 678 C C . GLU A 1 98 ? 7.108 -14.089 -16.553 1.00 90.94 98 GLU A C 1
ATOM 680 O O . GLU A 1 98 ? 6.589 -13.029 -16.911 1.00 90.94 98 GLU A O 1
ATOM 685 N N . LEU A 1 99 ? 7.880 -14.184 -15.463 1.00 94.31 99 LEU A N 1
ATOM 686 C CA . LEU A 1 99 ? 8.226 -13.035 -14.632 1.00 94.31 99 LEU A CA 1
ATOM 687 C C . LEU A 1 99 ? 9.313 -12.202 -15.304 1.00 94.31 99 LEU A C 1
ATOM 689 O O . LEU A 1 99 ? 9.224 -10.982 -15.259 1.00 94.31 99 LEU A O 1
ATOM 693 N N . VAL A 1 100 ? 10.313 -12.825 -15.938 1.00 94.31 100 VAL A N 1
ATOM 694 C CA . VAL A 1 100 ? 11.454 -12.105 -16.530 1.00 94.31 100 VAL A CA 1
ATOM 695 C C . VAL A 1 100 ? 11.362 -12.071 -18.055 1.00 94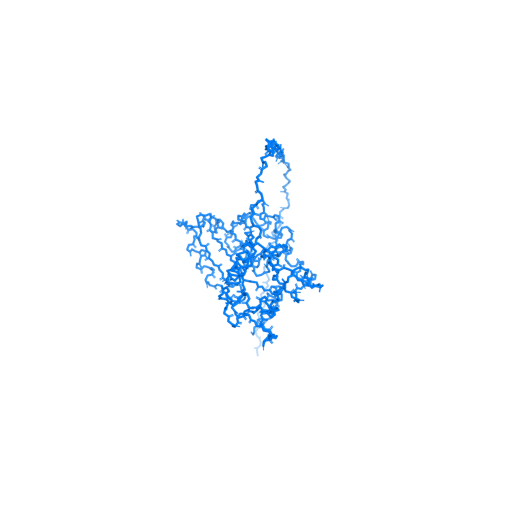.31 100 VAL A C 1
ATOM 697 O O . VAL A 1 100 ? 11.771 -12.995 -18.768 1.00 94.31 100 VAL A O 1
ATOM 700 N N . THR A 1 101 ? 10.858 -10.952 -18.563 1.00 87.56 101 THR A N 1
ATOM 701 C CA . THR A 1 101 ? 10.568 -10.724 -19.980 1.00 87.56 101 THR A CA 1
ATOM 702 C C . THR A 1 101 ? 11.612 -9.819 -20.640 1.00 87.56 101 THR A C 1
ATOM 704 O O . THR A 1 101 ? 12.349 -9.088 -19.990 1.00 87.56 101 THR A O 1
ATOM 707 N N . THR A 1 102 ? 11.668 -9.872 -21.969 1.00 80.12 102 THR A N 1
ATOM 708 C CA . THR A 1 102 ? 12.379 -8.886 -22.814 1.00 80.12 102 THR A CA 1
ATOM 709 C C . THR A 1 102 ? 11.412 -8.072 -23.673 1.00 80.12 102 THR A C 1
ATOM 711 O O . THR A 1 102 ? 11.815 -7.262 -24.500 1.00 80.12 102 THR A O 1
ATOM 714 N N . THR A 1 103 ? 10.117 -8.354 -23.544 1.00 74.38 103 THR A N 1
ATOM 715 C CA . THR A 1 103 ? 9.045 -7.744 -24.324 1.00 74.38 103 THR A CA 1
ATOM 716 C C . THR A 1 103 ? 8.177 -6.899 -23.407 1.00 74.38 103 THR A C 1
ATOM 718 O O . THR A 1 103 ? 7.869 -7.329 -22.292 1.00 74.38 103 THR A O 1
ATOM 721 N N . GLY A 1 104 ? 7.789 -5.725 -23.911 1.00 65.75 104 GLY A N 1
ATOM 722 C CA . GLY A 1 104 ? 6.957 -4.751 -23.210 1.00 65.75 104 GLY A CA 1
ATOM 723 C C . GLY A 1 104 ? 5.567 -5.277 -22.815 1.00 65.75 104 GLY A C 1
ATOM 724 O O . GLY A 1 104 ? 5.200 -6.406 -23.156 1.00 65.75 104 GLY A O 1
ATOM 725 N N . PRO A 1 105 ? 4.782 -4.459 -22.096 1.00 70.12 105 PRO A N 1
ATOM 726 C CA . PRO A 1 105 ? 3.546 -4.898 -21.462 1.00 70.12 105 PRO A CA 1
ATOM 727 C C . PRO A 1 105 ? 2.507 -5.323 -22.504 1.00 70.12 105 PRO A C 1
ATOM 729 O O . PRO A 1 105 ? 2.443 -4.778 -23.609 1.00 70.12 105 PRO A O 1
ATOM 732 N N . THR A 1 106 ? 1.683 -6.309 -22.152 1.00 61.81 106 THR A N 1
ATOM 733 C CA . THR A 1 106 ? 0.656 -6.867 -23.044 1.00 61.81 106 THR A CA 1
ATOM 734 C C . THR A 1 106 ? -0.733 -6.272 -22.817 1.00 61.81 106 THR A C 1
ATOM 736 O O . THR A 1 106 ? -1.576 -6.353 -23.712 1.00 61.81 106 THR A O 1
ATOM 739 N N . GLY A 1 107 ? -0.965 -5.633 -21.669 1.00 71.88 107 GLY A N 1
ATOM 740 C CA . GLY A 1 107 ? -2.224 -4.996 -21.295 1.00 71.88 107 GLY A CA 1
ATOM 741 C C . GLY A 1 107 ? -2.043 -3.672 -20.539 1.00 71.88 107 GLY A C 1
ATOM 742 O O . GLY A 1 107 ? -0.955 -3.382 -20.047 1.00 71.88 107 GLY A O 1
ATOM 743 N N . PRO A 1 108 ? -3.108 -2.853 -20.449 1.00 64.94 108 PRO A N 1
ATOM 744 C CA . PRO A 1 108 ? -3.086 -1.553 -19.770 1.00 64.94 108 PRO A CA 1
ATOM 745 C C . PRO A 1 108 ? -2.925 -1.651 -18.245 1.00 64.94 108 PRO A C 1
ATOM 747 O O . PRO A 1 108 ? -2.500 -0.679 -17.629 1.00 64.94 108 PRO A O 1
ATOM 750 N N . ASP A 1 109 ? -3.237 -2.811 -17.661 1.00 71.31 109 ASP A N 1
ATOM 751 C CA . ASP A 1 109 ? -3.129 -3.074 -16.221 1.00 71.31 109 ASP A CA 1
ATOM 752 C C . ASP A 1 109 ? -1.886 -3.916 -15.864 1.00 71.31 109 ASP A C 1
ATOM 754 O O . ASP A 1 109 ? -1.662 -4.233 -14.695 1.00 71.31 109 ASP A O 1
ATOM 758 N N . ASP A 1 110 ? -1.068 -4.286 -16.859 1.00 84.06 110 ASP A N 1
ATOM 759 C CA . ASP A 1 110 ? 0.148 -5.067 -16.634 1.00 84.06 110 ASP A CA 1
ATOM 760 C C . ASP A 1 110 ? 1.224 -4.168 -16.009 1.00 84.06 110 ASP A C 1
ATOM 762 O O . ASP A 1 110 ? 1.699 -3.211 -16.624 1.00 84.06 110 ASP A O 1
ATOM 766 N N . VAL A 1 111 ? 1.656 -4.502 -14.792 1.00 91.25 111 VAL A N 1
ATOM 767 C CA . VAL A 1 111 ? 2.797 -3.835 -14.155 1.00 91.25 111 VAL A CA 1
ATOM 768 C C . VAL A 1 111 ? 4.086 -4.371 -14.772 1.00 91.25 111 VAL A C 1
ATOM 770 O O . VAL A 1 111 ? 4.459 -5.520 -14.536 1.00 91.25 111 VAL A O 1
ATOM 773 N N . LEU A 1 112 ? 4.776 -3.533 -15.544 1.00 94.44 112 LEU A N 1
ATOM 774 C CA . LEU A 1 112 ? 6.120 -3.807 -16.041 1.00 94.44 112 LEU A CA 1
ATOM 775 C C . LEU A 1 112 ? 7.129 -2.943 -15.287 1.00 94.44 112 LEU A C 1
ATOM 777 O O . LEU A 1 112 ? 7.052 -1.717 -15.328 1.00 94.44 112 LEU A O 1
ATOM 781 N N . LEU A 1 113 ? 8.072 -3.591 -14.615 1.00 95.88 113 LEU A N 1
ATOM 782 C CA . LEU A 1 113 ? 9.180 -2.942 -13.919 1.00 95.88 113 LEU A CA 1
ATOM 783 C C . LEU A 1 113 ? 10.486 -3.282 -14.619 1.00 95.88 113 LEU A C 1
ATOM 785 O O . LEU A 1 113 ? 10.611 -4.355 -15.198 1.00 95.88 113 LEU A O 1
ATOM 789 N N . GLU A 1 114 ? 11.470 -2.402 -14.528 1.00 95.94 114 GLU A N 1
ATOM 790 C CA . GLU A 1 114 ? 12.804 -2.640 -15.072 1.00 95.94 114 GLU A CA 1
ATOM 791 C C . GLU A 1 114 ? 13.759 -3.065 -13.946 1.00 95.94 114 GLU A C 1
ATOM 793 O O . GLU A 1 114 ? 13.741 -2.508 -12.846 1.00 95.94 114 GLU A O 1
ATOM 798 N N . VAL A 1 115 ? 14.599 -4.061 -14.219 1.00 96.75 115 VAL A N 1
ATOM 799 C CA . VAL A 1 115 ? 15.719 -4.467 -13.371 1.00 96.75 115 VAL A CA 1
ATOM 800 C C . VAL A 1 115 ? 17.002 -3.989 -14.033 1.00 96.75 115 VAL A C 1
ATOM 802 O O . VAL A 1 115 ? 17.385 -4.463 -15.104 1.00 96.75 115 VAL A O 1
ATOM 805 N N . THR A 1 116 ? 17.667 -3.042 -13.384 1.00 95.81 116 THR A N 1
ATOM 806 C CA . THR A 1 116 ? 18.861 -2.376 -13.908 1.00 95.81 116 THR A CA 1
ATOM 807 C C . THR A 1 116 ? 19.999 -2.416 -12.895 1.00 95.81 116 THR A C 1
ATOM 809 O O . THR A 1 116 ? 19.777 -2.677 -11.713 1.00 95.81 116 THR A O 1
ATOM 812 N N . THR A 1 117 ? 21.221 -2.143 -13.341 1.00 95.25 117 THR A N 1
ATOM 813 C CA . THR A 1 117 ? 22.392 -2.003 -12.469 1.00 95.25 117 THR A CA 1
ATOM 814 C C . THR A 1 117 ? 22.864 -0.553 -12.422 1.00 95.25 117 THR A C 1
ATOM 816 O O . THR A 1 117 ? 22.837 0.185 -13.408 1.00 95.25 117 THR A O 1
ATOM 819 N N . GLY A 1 118 ? 23.325 -0.113 -11.251 1.00 91.56 118 GLY A N 1
ATOM 820 C CA . GLY A 1 118 ? 23.971 1.194 -11.103 1.00 91.56 118 GLY A CA 1
ATOM 821 C C . GLY A 1 118 ? 23.012 2.373 -10.911 1.00 91.56 118 GLY A C 1
ATOM 822 O O . GLY A 1 118 ? 22.480 2.561 -9.818 1.00 91.56 118 GLY A O 1
ATOM 823 N N . VAL A 1 119 ? 22.892 3.259 -11.906 1.00 92.06 119 VAL A N 1
ATOM 824 C CA . VAL A 1 119 ? 22.151 4.531 -11.774 1.00 92.06 119 VAL A CA 1
ATOM 825 C C . VAL A 1 119 ? 20.756 4.378 -12.385 1.00 92.06 119 VAL A C 1
ATOM 827 O O . VAL A 1 119 ? 20.666 4.011 -13.555 1.00 92.06 119 VAL A O 1
ATOM 830 N N . PRO A 1 120 ? 19.672 4.687 -11.646 1.00 93.75 120 PRO A N 1
ATOM 831 C CA . PRO A 1 120 ? 18.321 4.563 -12.181 1.00 93.75 120 PRO A CA 1
ATOM 832 C C . PRO A 1 120 ? 18.089 5.530 -13.358 1.00 93.75 120 PRO A C 1
ATOM 834 O O . PRO A 1 120 ? 18.623 6.648 -13.339 1.00 93.75 120 PRO A O 1
ATOM 837 N N . PRO A 1 121 ? 17.268 5.149 -14.357 1.00 92.56 121 PRO A N 1
ATOM 838 C CA . PRO A 1 121 ? 16.911 6.029 -15.462 1.00 92.56 121 PRO A CA 1
ATOM 839 C C . PRO A 1 121 ? 16.290 7.354 -14.980 1.00 92.56 121 PRO A C 1
ATOM 841 O O . PRO A 1 121 ? 15.599 7.382 -13.956 1.00 92.56 121 PRO A O 1
ATOM 844 N N . PRO A 1 122 ? 16.489 8.476 -15.699 1.00 93.56 122 PRO A N 1
ATOM 845 C CA . PRO A 1 122 ? 15.880 9.750 -15.330 1.00 93.56 122 PRO A CA 1
ATOM 846 C C . PRO A 1 122 ? 14.353 9.657 -15.243 1.00 93.56 122 PRO A C 1
ATOM 848 O O . PRO A 1 122 ? 13.700 9.233 -16.190 1.00 93.56 122 PRO A O 1
ATOM 851 N N . GLY A 1 123 ? 13.785 10.090 -14.115 1.00 92.50 123 GLY A N 1
ATOM 852 C CA . GLY A 1 123 ? 12.338 10.052 -13.872 1.00 92.50 123 GLY A CA 1
ATOM 853 C C . GLY A 1 123 ? 11.806 8.709 -13.363 1.00 92.50 123 GLY A C 1
ATOM 854 O O . GLY A 1 123 ? 10.676 8.671 -12.879 1.00 92.50 123 GLY A O 1
ATOM 855 N N . ALA A 1 124 ? 12.615 7.646 -13.391 1.00 94.94 124 ALA A N 1
ATOM 856 C CA . ALA A 1 124 ? 12.242 6.367 -12.810 1.00 94.94 124 ALA A CA 1
ATOM 857 C C . ALA A 1 124 ? 12.208 6.445 -11.276 1.00 94.94 124 ALA A C 1
ATOM 859 O O . ALA A 1 124 ? 13.003 7.150 -10.641 1.00 94.94 124 ALA A O 1
ATOM 860 N N . ARG A 1 125 ? 11.302 5.685 -10.663 1.00 95.56 125 ARG A N 1
ATOM 861 C CA . ARG A 1 125 ? 11.230 5.506 -9.211 1.00 95.56 125 ARG A CA 1
ATOM 862 C C . ARG A 1 125 ? 11.893 4.188 -8.843 1.00 95.56 125 ARG A C 1
ATOM 864 O O . ARG A 1 125 ? 11.441 3.132 -9.267 1.00 95.56 125 ARG A O 1
ATOM 871 N N . VAL A 1 126 ? 12.936 4.248 -8.017 1.00 96.56 126 VAL A N 1
ATOM 872 C CA . VAL A 1 126 ? 13.540 3.042 -7.434 1.00 96.56 126 VAL A CA 1
ATOM 873 C C . VAL A 1 126 ? 12.563 2.455 -6.427 1.00 96.56 126 VAL A C 1
ATOM 875 O O . VAL A 1 126 ? 12.182 3.129 -5.474 1.00 96.56 126 VAL A O 1
ATOM 878 N N . LEU A 1 127 ? 12.154 1.213 -6.657 1.00 96.31 127 LEU A N 1
ATOM 879 C CA . LEU A 1 127 ? 11.259 0.487 -5.770 1.00 96.31 127 LEU A CA 1
ATOM 880 C C . LEU A 1 127 ? 12.040 -0.312 -4.739 1.00 96.31 127 LEU A C 1
ATOM 882 O O . LEU A 1 127 ? 11.675 -0.285 -3.569 1.00 96.31 127 LEU A O 1
ATOM 886 N N . ALA A 1 128 ? 13.105 -0.992 -5.169 1.00 97.00 128 ALA A N 1
ATOM 887 C CA . ALA A 1 128 ? 13.929 -1.824 -4.304 1.00 97.00 128 ALA A CA 1
ATOM 888 C C . ALA A 1 128 ? 15.392 -1.908 -4.773 1.00 97.00 128 ALA A C 1
ATOM 890 O O . ALA A 1 128 ? 15.691 -1.662 -5.947 1.00 97.00 128 ALA A O 1
ATOM 891 N N . ARG A 1 129 ? 16.299 -2.262 -3.853 1.00 96.62 129 ARG A N 1
ATOM 892 C CA . ARG A 1 129 ? 17.739 -2.454 -4.101 1.00 96.62 129 ARG A CA 1
ATOM 893 C C . ARG A 1 129 ? 18.232 -3.788 -3.534 1.00 96.62 129 ARG A C 1
ATOM 895 O O . ARG A 1 129 ? 17.997 -4.065 -2.360 1.00 96.62 129 ARG A O 1
ATOM 902 N N . PHE A 1 130 ? 18.984 -4.545 -4.333 1.00 95.38 130 PHE A N 1
ATOM 903 C CA . PHE A 1 130 ? 19.586 -5.832 -3.962 1.00 95.38 130 PHE A CA 1
ATOM 904 C C . PHE A 1 130 ? 21.027 -5.884 -4.474 1.00 95.38 130 PHE A C 1
ATOM 906 O O . PHE A 1 130 ? 21.272 -6.167 -5.642 1.00 95.38 130 PHE A O 1
ATOM 913 N N . GLY A 1 131 ? 21.997 -5.547 -3.621 1.00 93.50 131 GLY A N 1
ATOM 914 C CA . GLY A 1 131 ? 23.379 -5.366 -4.075 1.00 93.50 131 GLY A CA 1
ATOM 915 C C . GLY A 1 131 ? 23.484 -4.213 -5.080 1.00 93.50 131 GLY A C 1
ATOM 916 O O . GLY A 1 131 ? 23.211 -3.063 -4.733 1.00 93.50 131 GLY A O 1
ATOM 917 N N . ASP A 1 132 ? 23.887 -4.515 -6.310 1.00 94.31 132 ASP A N 1
ATOM 918 C CA . ASP A 1 132 ? 23.941 -3.583 -7.441 1.00 94.31 132 ASP A CA 1
ATOM 919 C C . ASP A 1 132 ? 22.675 -3.590 -8.316 1.00 94.31 132 ASP A C 1
ATOM 921 O O . ASP A 1 132 ? 22.522 -2.690 -9.147 1.00 94.31 132 ASP A O 1
ATOM 925 N N . LEU A 1 133 ? 21.760 -4.543 -8.098 1.00 96.06 133 LEU A N 1
ATOM 926 C CA . LEU A 1 133 ? 20.473 -4.625 -8.783 1.00 96.06 133 LEU A CA 1
ATOM 927 C C . LEU A 1 133 ? 19.486 -3.605 -8.212 1.00 96.06 133 LEU A C 1
ATOM 929 O O . LEU A 1 133 ? 19.281 -3.498 -6.998 1.00 96.06 133 LEU A O 1
ATOM 933 N N . LEU A 1 134 ? 18.822 -2.888 -9.109 1.00 97.12 134 LEU A N 1
ATOM 934 C CA . LEU A 1 134 ? 17.734 -1.968 -8.821 1.00 97.12 134 LEU A CA 1
ATOM 935 C C . LEU A 1 134 ? 16.475 -2.453 -9.518 1.00 97.12 134 LEU A C 1
ATOM 937 O O . LEU A 1 134 ? 16.498 -2.680 -10.723 1.00 97.12 134 LEU A O 1
ATOM 941 N N . VAL A 1 135 ? 15.370 -2.516 -8.783 1.00 97.25 135 VAL A N 1
ATOM 942 C CA . VAL A 1 135 ? 14.039 -2.632 -9.385 1.00 97.25 135 VAL A CA 1
ATOM 943 C C . VAL A 1 135 ? 13.460 -1.231 -9.490 1.00 97.25 135 VAL A C 1
ATOM 945 O O . VAL A 1 135 ? 13.326 -0.543 -8.473 1.00 97.25 135 VAL A O 1
ATOM 948 N N . VAL A 1 136 ? 13.135 -0.790 -10.700 1.00 97.06 136 VAL A N 1
ATOM 949 C CA . VAL A 1 136 ? 12.630 0.557 -10.974 1.00 97.06 136 VAL A CA 1
ATOM 950 C C . VAL A 1 136 ? 11.288 0.508 -11.698 1.00 97.06 136 VAL A C 1
ATOM 952 O O . VAL A 1 136 ? 11.065 -0.316 -12.581 1.00 97.06 136 VAL A O 1
ATOM 955 N N . ASP A 1 137 ? 10.395 1.424 -11.338 1.00 95.62 137 ASP A N 1
ATOM 956 C CA . ASP A 1 137 ? 9.259 1.789 -12.180 1.00 95.62 137 ASP A CA 1
ATOM 957 C C . ASP A 1 137 ? 9.693 2.952 -13.077 1.00 95.62 137 ASP A C 1
ATOM 959 O O . ASP A 1 137 ? 10.072 4.017 -12.578 1.00 95.62 137 ASP A O 1
ATOM 963 N N . SER A 1 138 ? 9.677 2.743 -14.392 1.00 94.56 138 SER A N 1
ATOM 964 C CA . SER A 1 138 ? 10.062 3.752 -15.382 1.00 94.56 138 SER A CA 1
ATOM 965 C C . SER A 1 138 ? 8.983 4.813 -15.610 1.00 94.56 138 SER A C 1
ATOM 967 O O . SER A 1 138 ? 9.286 5.889 -16.125 1.00 94.56 138 SER A O 1
ATOM 969 N N . SER A 1 139 ? 7.735 4.543 -15.221 1.00 93.25 139 SER A N 1
ATOM 970 C CA . SER A 1 139 ? 6.582 5.428 -15.412 1.00 93.25 139 SER A CA 1
ATOM 971 C C . SER A 1 139 ? 5.700 5.494 -14.157 1.00 93.25 139 SER A C 1
ATOM 973 O O . SER A 1 139 ? 4.498 5.225 -14.230 1.00 93.25 139 SER A O 1
ATOM 975 N N . PRO A 1 140 ? 6.261 5.902 -13.002 1.00 94.19 140 PRO A N 1
ATOM 976 C CA . PRO A 1 140 ? 5.514 5.932 -11.759 1.00 94.19 140 PRO A CA 1
ATOM 977 C C . PRO A 1 140 ? 4.386 6.958 -11.817 1.00 94.19 140 PRO A C 1
ATOM 979 O O . PRO A 1 140 ? 4.576 8.102 -12.241 1.00 94.19 140 PRO A O 1
ATOM 982 N N . GLY A 1 141 ? 3.228 6.578 -11.283 1.00 93.06 141 GLY A N 1
ATOM 983 C CA . GLY A 1 141 ? 2.127 7.496 -11.037 1.00 93.06 141 GLY A CA 1
ATOM 984 C C . GLY A 1 141 ? 2.583 8.658 -10.157 1.00 93.06 141 GLY A C 1
ATOM 985 O O . GLY A 1 141 ? 3.204 8.475 -9.096 1.00 93.06 141 GLY A O 1
ATOM 986 N N . VAL A 1 142 ? 2.284 9.873 -10.612 1.00 93.88 142 VAL A N 1
ATOM 987 C CA . VAL A 1 142 ? 2.524 11.106 -9.860 1.00 93.88 142 VAL A CA 1
ATOM 988 C C . VAL A 1 142 ? 1.175 11.617 -9.365 1.00 93.88 142 VAL A C 1
ATOM 990 O O . VAL A 1 142 ? 0.343 11.999 -10.191 1.00 93.88 142 VAL A O 1
ATOM 993 N N . PRO A 1 143 ? 0.951 11.671 -8.038 1.00 95.25 143 PRO A N 1
ATOM 994 C CA . PRO A 1 143 ? -0.292 12.193 -7.497 1.00 95.25 143 PRO A CA 1
ATOM 995 C C . PRO A 1 143 ? -0.536 13.622 -7.981 1.00 95.25 143 PRO A C 1
ATOM 997 O O . PRO A 1 143 ? 0.325 14.501 -7.874 1.00 95.25 143 PRO A O 1
ATOM 1000 N N . THR A 1 144 ? -1.738 13.880 -8.480 1.00 96.44 144 THR A N 1
ATOM 1001 C CA . THR A 1 144 ? -2.199 15.241 -8.757 1.00 96.44 144 THR A CA 1
ATOM 1002 C C . THR A 1 144 ? -2.319 16.037 -7.449 1.00 96.44 144 THR A C 1
ATOM 1004 O O . THR A 1 144 ?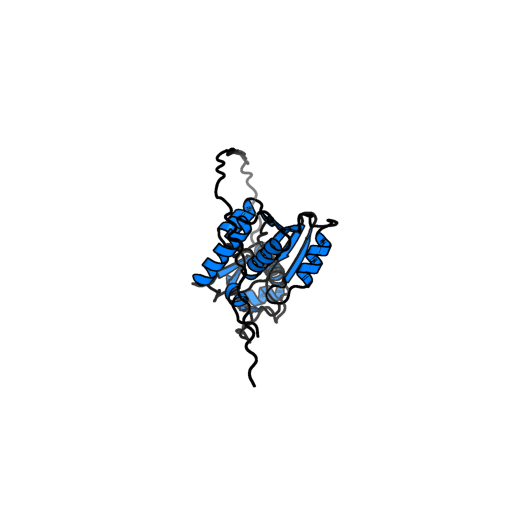 -2.516 15.448 -6.380 1.00 96.44 144 THR A O 1
ATOM 1007 N N . PRO A 1 145 ? -2.292 17.385 -7.491 1.00 97.31 145 PRO A N 1
ATOM 1008 C CA . PRO A 1 145 ? -2.482 18.202 -6.290 1.00 97.31 145 PRO A CA 1
ATOM 1009 C C . PRO A 1 145 ? -3.764 17.860 -5.515 1.00 97.31 145 PRO A C 1
ATOM 1011 O O . PRO A 1 145 ? -3.738 17.753 -4.294 1.00 97.31 145 PRO A O 1
ATOM 1014 N N . ALA A 1 146 ? -4.867 17.592 -6.223 1.00 96.31 146 ALA A N 1
ATOM 1015 C CA . ALA A 1 146 ? -6.142 17.232 -5.605 1.00 96.31 146 ALA A CA 1
ATOM 1016 C C . ALA A 1 146 ? -6.110 15.859 -4.905 1.00 96.31 146 ALA A C 1
ATOM 1018 O O . ALA A 1 146 ? -6.735 15.690 -3.857 1.00 96.31 146 ALA A O 1
ATOM 1019 N N . GLN A 1 147 ? -5.390 14.880 -5.464 1.00 96.50 147 GLN A N 1
ATOM 1020 C CA . GLN A 1 147 ? -5.193 13.573 -4.826 1.00 96.50 147 GLN A CA 1
ATOM 1021 C C . GLN A 1 147 ? -4.335 13.712 -3.564 1.00 96.50 147 GLN A C 1
ATOM 1023 O O . GLN A 1 147 ? -4.707 13.202 -2.508 1.00 96.50 147 GLN A O 1
ATOM 1028 N N . LEU A 1 148 ? -3.247 14.482 -3.633 1.00 97.00 148 LEU A N 1
ATOM 1029 C CA . LEU A 1 148 ? -2.388 14.738 -2.479 1.00 97.00 148 LEU A CA 1
ATOM 1030 C C . LEU A 1 148 ? -3.129 15.481 -1.354 1.00 97.00 148 LEU A C 1
ATOM 1032 O O . LEU A 1 148 ? -3.013 15.108 -0.186 1.00 97.00 148 LEU A O 1
ATOM 1036 N N . ASP A 1 149 ? -3.941 16.482 -1.691 1.00 97.56 149 ASP A N 1
ATOM 1037 C CA . ASP A 1 149 ? -4.769 17.198 -0.714 1.00 97.56 149 ASP A CA 1
ATOM 1038 C C . ASP A 1 149 ? -5.820 16.284 -0.076 1.00 97.56 149 ASP A C 1
ATOM 1040 O O . ASP A 1 149 ? -6.047 16.348 1.136 1.00 97.56 149 ASP A O 1
ATOM 1044 N N . ARG A 1 150 ? -6.414 15.369 -0.854 1.00 97.12 150 ARG A N 1
ATOM 1045 C CA . ARG A 1 150 ? -7.320 14.346 -0.319 1.00 97.12 150 ARG A CA 1
ATOM 1046 C C . ARG A 1 150 ? -6.606 13.441 0.684 1.00 97.12 150 ARG A C 1
ATOM 1048 O O . ARG A 1 150 ? -7.153 13.214 1.762 1.00 97.12 150 ARG A O 1
ATOM 1055 N N . ARG A 1 151 ? -5.395 12.964 0.373 1.00 97.88 151 ARG A N 1
ATOM 1056 C CA . ARG A 1 151 ? -4.606 12.133 1.300 1.00 97.88 151 ARG A CA 1
ATOM 1057 C C . ARG A 1 151 ? -4.317 12.871 2.603 1.00 97.88 151 ARG A C 1
ATOM 1059 O O . ARG A 1 151 ? -4.623 12.357 3.674 1.00 97.88 151 ARG A O 1
ATOM 1066 N N . ARG A 1 152 ? -3.818 14.108 2.521 1.00 98.44 152 ARG A N 1
ATOM 1067 C CA . ARG A 1 152 ? -3.556 14.953 3.700 1.00 98.44 152 ARG A CA 1
ATOM 1068 C C . ARG A 1 152 ? -4.807 15.158 4.543 1.00 98.44 152 ARG A C 1
ATOM 1070 O O . ARG A 1 152 ? -4.753 15.037 5.761 1.00 98.44 152 ARG A O 1
ATOM 1077 N N . SER A 1 153 ? -5.944 15.430 3.902 1.00 98.12 153 SER A N 1
ATOM 1078 C CA . SER A 1 153 ? -7.211 15.616 4.610 1.00 98.12 153 SER A CA 1
ATOM 1079 C C . SER A 1 153 ? -7.672 14.344 5.323 1.00 98.12 153 SER A C 1
ATOM 1081 O O . SER A 1 153 ? -8.177 14.440 6.439 1.00 98.12 153 SER A O 1
ATOM 1083 N N . LEU A 1 154 ? -7.522 13.169 4.705 1.00 98.19 154 LEU A N 1
ATOM 1084 C CA . LEU A 1 154 ? -7.885 11.888 5.321 1.00 98.19 154 LEU A CA 1
ATOM 1085 C C . LEU A 1 154 ? -6.958 11.536 6.484 1.00 98.19 154 LEU A C 1
ATOM 1087 O O . LEU A 1 154 ? -7.436 11.147 7.546 1.00 98.19 154 LEU A O 1
ATOM 1091 N N . ALA A 1 155 ? -5.650 11.726 6.313 1.00 98.50 155 ALA A N 1
ATOM 1092 C CA . ALA A 1 155 ? -4.680 11.479 7.370 1.00 98.50 155 ALA A CA 1
ATOM 1093 C C . ALA A 1 155 ? -4.896 12.414 8.573 1.00 98.50 155 ALA A C 1
ATOM 1095 O O . ALA A 1 155 ? -4.938 11.956 9.713 1.00 98.50 155 ALA A O 1
ATOM 1096 N N . ALA A 1 156 ? -5.149 13.704 8.328 1.00 98.50 156 ALA A N 1
ATOM 1097 C CA . ALA A 1 156 ? -5.505 14.651 9.382 1.00 98.50 156 ALA A CA 1
ATOM 1098 C C . ALA A 1 156 ? -6.809 14.260 10.098 1.00 98.50 156 ALA A C 1
ATOM 1100 O O . ALA A 1 156 ? -6.901 14.376 11.319 1.00 98.50 156 ALA A O 1
ATOM 1101 N N . ALA A 1 157 ? -7.812 13.769 9.361 1.00 98.19 157 ALA A N 1
ATOM 1102 C CA . ALA A 1 157 ? -9.063 13.300 9.951 1.00 98.19 157 ALA A CA 1
ATOM 1103 C C . ALA A 1 157 ? -8.863 12.053 10.828 1.00 98.19 157 ALA A C 1
ATOM 1105 O O . ALA A 1 157 ? -9.470 11.968 11.893 1.00 98.19 157 ALA A O 1
ATOM 1106 N N . LEU A 1 158 ? -7.997 11.121 10.415 1.00 98.38 158 LEU A N 1
ATOM 1107 C CA . LEU A 1 158 ? -7.613 9.956 11.218 1.00 98.38 158 LEU A CA 1
ATOM 1108 C C . LEU A 1 158 ? -6.930 10.372 12.521 1.00 98.38 158 LEU A C 1
ATOM 1110 O O . LEU A 1 158 ? -7.344 9.927 13.586 1.00 98.38 158 LEU A O 1
ATOM 1114 N N . LEU A 1 159 ? -5.941 11.265 12.449 1.00 98.50 159 LEU A N 1
ATOM 1115 C CA . LEU A 1 159 ? -5.208 11.753 13.623 1.00 98.50 159 LEU A CA 1
ATOM 1116 C C . LEU A 1 159 ? -6.093 12.553 14.590 1.00 98.50 159 LEU A C 1
ATOM 1118 O O . LEU A 1 159 ? -5.856 12.554 15.795 1.00 98.50 159 LEU A O 1
ATOM 1122 N N . ALA A 1 160 ? -7.123 13.230 14.080 1.00 98.25 160 ALA A N 1
ATOM 1123 C CA . ALA A 1 160 ? -8.078 13.976 14.894 1.00 98.25 160 ALA A CA 1
ATOM 1124 C C . ALA A 1 160 ? -9.211 13.108 15.474 1.00 98.25 160 ALA A C 1
ATOM 1126 O O . ALA A 1 160 ? -10.005 13.605 16.278 1.00 98.25 160 ALA A O 1
ATOM 1127 N N . ASN A 1 161 ? -9.337 11.844 15.058 1.00 98.25 161 ASN A N 1
ATOM 1128 C CA . ASN A 1 161 ? -10.437 10.984 15.475 1.00 98.25 161 ASN A CA 1
ATOM 1129 C C . ASN A 1 161 ? -10.162 10.377 16.866 1.00 98.25 161 ASN A C 1
ATOM 1131 O O . ASN A 1 161 ? -9.229 9.591 17.007 1.00 98.25 161 ASN A O 1
ATOM 1135 N N . PRO A 1 162 ? -10.989 10.656 17.895 1.00 98.00 162 PRO A N 1
ATOM 1136 C CA . PRO A 1 162 ? -10.755 10.156 19.251 1.00 98.00 162 PRO A CA 1
ATOM 1137 C C . PRO A 1 162 ? -10.887 8.633 19.405 1.00 98.00 162 PRO A C 1
ATOM 1139 O O . PRO A 1 162 ? -10.475 8.102 20.434 1.00 98.00 162 PRO A O 1
ATOM 1142 N N . THR A 1 163 ? -11.475 7.923 18.435 1.00 97.81 163 THR A N 1
ATOM 1143 C CA . THR A 1 163 ? -11.529 6.449 18.431 1.00 97.81 163 THR A CA 1
ATOM 1144 C C . THR A 1 163 ? -10.340 5.814 17.711 1.00 97.81 163 THR A C 1
ATOM 1146 O O . THR A 1 163 ? -10.243 4.588 17.658 1.00 97.81 163 THR A O 1
ATOM 1149 N N . VAL A 1 164 ? -9.435 6.624 17.158 1.00 98.56 164 VAL A N 1
ATOM 1150 C CA . VAL A 1 164 ? -8.207 6.169 16.511 1.00 98.56 164 VAL A CA 1
ATOM 1151 C C . VAL A 1 164 ? -7.034 6.459 17.439 1.00 98.56 164 VAL A C 1
ATOM 1153 O O . VAL A 1 164 ? -6.817 7.598 17.848 1.00 98.56 164 VAL A O 1
ATOM 1156 N N . ARG A 1 165 ? -6.259 5.427 17.777 1.00 98.56 165 ARG A N 1
ATOM 1157 C CA . ARG A 1 165 ? -4.955 5.606 18.425 1.00 98.56 165 ARG A CA 1
ATOM 1158 C C . ARG A 1 165 ? -3.867 5.432 17.384 1.00 98.56 165 ARG A C 1
ATOM 1160 O O . ARG A 1 165 ? -3.934 4.510 16.580 1.00 98.56 165 ARG A O 1
ATOM 1167 N N . VAL A 1 166 ? -2.859 6.290 17.423 1.00 98.50 166 VAL A N 1
ATOM 1168 C CA . VAL A 1 166 ? -1.702 6.186 16.537 1.00 98.50 166 VAL A CA 1
ATOM 1169 C C . VAL A 1 166 ? -0.450 6.379 17.372 1.00 98.50 166 VAL A C 1
ATOM 1171 O O . VAL A 1 166 ? -0.327 7.380 18.080 1.00 98.50 166 VAL A O 1
ATOM 1174 N N . ASP A 1 167 ? 0.470 5.429 17.294 1.00 98.31 167 ASP A N 1
ATOM 1175 C CA . ASP A 1 167 ? 1.765 5.555 17.952 1.00 98.31 167 ASP A CA 1
ATOM 1176 C C . ASP A 1 167 ? 2.635 6.604 17.244 1.00 98.31 167 ASP A C 1
ATOM 1178 O O . ASP A 1 167 ? 2.501 6.853 16.045 1.00 98.31 167 ASP A O 1
ATOM 1182 N N . ALA A 1 168 ? 3.551 7.238 17.981 1.00 97.50 168 ALA A N 1
ATOM 1183 C CA . ALA A 1 168 ? 4.271 8.419 17.494 1.00 97.50 168 ALA A CA 1
ATOM 1184 C C . ALA A 1 168 ? 5.010 8.221 16.147 1.00 97.50 168 ALA A C 1
ATOM 1186 O O . ALA A 1 168 ? 4.897 9.100 15.290 1.00 97.50 168 ALA A O 1
ATOM 1187 N N . PRO A 1 169 ? 5.712 7.096 15.889 1.00 96.69 169 PRO A N 1
ATOM 1188 C CA . PRO A 1 169 ? 6.324 6.862 14.580 1.00 96.69 169 PRO A CA 1
ATOM 1189 C C . PRO A 1 169 ? 5.297 6.749 13.446 1.00 96.69 169 PRO A C 1
ATOM 1191 O O . PRO A 1 169 ? 5.519 7.275 12.359 1.00 96.69 169 PRO A O 1
ATOM 1194 N N . ALA A 1 170 ? 4.157 6.099 13.694 1.00 98.12 170 ALA A N 1
ATOM 1195 C CA . ALA A 1 170 ? 3.093 5.968 12.703 1.00 98.12 170 ALA A CA 1
ATOM 1196 C C . ALA A 1 170 ? 2.381 7.305 12.440 1.00 98.12 170 ALA A C 1
ATOM 1198 O O . ALA A 1 170 ? 1.990 7.587 11.306 1.00 98.12 170 ALA A O 1
ATOM 1199 N N . ALA A 1 171 ? 2.261 8.156 13.462 1.00 98.25 171 ALA A N 1
ATOM 1200 C CA . ALA A 1 171 ? 1.687 9.489 13.324 1.00 98.25 171 ALA A CA 1
ATOM 1201 C C . ALA A 1 171 ? 2.505 10.355 12.357 1.00 98.25 171 ALA A C 1
ATOM 1203 O O . ALA A 1 171 ? 1.918 10.999 11.494 1.00 98.25 171 ALA A O 1
ATOM 1204 N N . ALA A 1 172 ? 3.840 10.292 12.415 1.00 97.44 172 ALA A N 1
ATOM 1205 C CA . ALA A 1 172 ? 4.710 11.032 11.498 1.00 97.44 172 ALA A CA 1
ATOM 1206 C C . ALA A 1 172 ? 4.487 10.649 10.018 1.00 97.44 172 ALA A C 1
ATOM 1208 O O . ALA A 1 172 ? 4.436 11.522 9.153 1.00 97.44 172 ALA A O 1
ATOM 1209 N N . VAL A 1 173 ? 4.285 9.357 9.726 1.00 97.94 173 VAL A N 1
ATOM 1210 C CA . VAL A 1 173 ? 3.975 8.873 8.364 1.00 97.94 173 VAL A CA 1
ATOM 1211 C C . VAL A 1 173 ? 2.624 9.418 7.879 1.00 97.94 173 VAL A C 1
ATOM 1213 O O . VAL A 1 173 ? 2.499 9.868 6.736 1.00 97.94 173 VAL A O 1
ATOM 1216 N N . LEU A 1 174 ? 1.610 9.425 8.753 1.00 98.38 174 LEU A N 1
ATOM 1217 C CA . LEU A 1 174 ? 0.294 9.994 8.443 1.00 98.38 174 LEU A CA 1
ATOM 1218 C C . LEU A 1 174 ? 0.358 11.513 8.239 1.00 98.38 174 LEU A C 1
ATOM 1220 O O . LEU A 1 174 ? -0.230 12.018 7.286 1.00 98.38 174 LEU A O 1
ATOM 1224 N N . GLU A 1 175 ? 1.094 12.243 9.075 1.00 98.25 175 GLU A N 1
ATOM 1225 C CA . GLU A 1 175 ? 1.298 13.691 8.931 1.00 98.25 175 GLU A CA 1
ATOM 1226 C C . GLU A 1 175 ? 1.950 14.048 7.586 1.00 98.25 175 GLU A C 1
ATOM 1228 O O . GLU A 1 175 ? 1.561 15.033 6.954 1.00 98.25 175 GLU A O 1
ATOM 1233 N N . GLY A 1 176 ? 2.881 13.216 7.107 1.00 97.44 176 GLY A N 1
ATOM 1234 C CA . GLY A 1 176 ? 3.483 13.337 5.775 1.00 97.44 176 GLY A CA 1
ATOM 1235 C C . GLY A 1 176 ? 2.549 12.966 4.615 1.00 97.44 176 GLY A C 1
ATOM 1236 O O . GLY A 1 176 ? 2.851 13.273 3.463 1.00 97.44 176 GLY A O 1
ATOM 1237 N N . ALA A 1 177 ? 1.400 12.338 4.896 1.00 97.00 177 ALA A N 1
ATOM 1238 C CA . ALA A 1 177 ? 0.522 11.705 3.907 1.00 97.00 177 ALA A CA 1
ATOM 1239 C C . ALA A 1 177 ? 1.252 10.672 3.018 1.00 97.00 177 ALA A C 1
ATOM 1241 O O . ALA A 1 177 ? 0.876 10.439 1.864 1.00 97.00 177 ALA A O 1
ATOM 1242 N N . GLU A 1 178 ? 2.280 10.024 3.573 1.00 96.81 178 GLU A N 1
ATOM 1243 C CA . GLU A 1 178 ? 3.152 9.056 2.900 1.00 96.81 178 GLU A CA 1
ATOM 1244 C C . GLU A 1 178 ? 2.590 7.631 3.010 1.00 96.81 178 GLU A C 1
ATOM 1246 O O . GLU A 1 178 ? 3.291 6.690 3.361 1.00 96.81 178 GLU A O 1
ATOM 1251 N N . VAL A 1 179 ? 1.299 7.459 2.715 1.00 98.19 179 VAL A N 1
ATOM 1252 C CA . VAL A 1 179 ? 0.592 6.167 2.769 1.00 98.19 179 VAL A CA 1
ATOM 1253 C C . VAL A 1 179 ? -0.067 5.894 1.417 1.00 98.19 179 VAL A C 1
ATOM 1255 O O . VAL A 1 179 ? -0.557 6.822 0.766 1.00 98.19 179 VAL A O 1
ATOM 1258 N N . ASP A 1 180 ? -0.068 4.637 0.970 1.00 97.94 180 ASP A N 1
ATOM 1259 C CA . ASP A 1 180 ? -0.830 4.189 -0.203 1.00 97.94 180 ASP A CA 1
ATOM 1260 C C . ASP A 1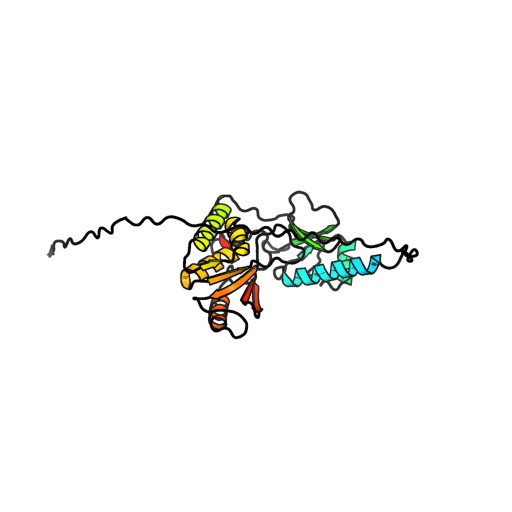 180 ? -2.305 4.606 -0.072 1.00 97.94 180 ASP A C 1
ATOM 1262 O O . ASP A 1 180 ? -2.915 4.472 0.991 1.00 97.94 180 ASP A O 1
ATOM 1266 N N . ALA A 1 181 ? -2.889 5.134 -1.150 1.00 98.00 181 ALA A N 1
ATOM 1267 C CA . ALA A 1 181 ? -4.244 5.675 -1.120 1.00 98.00 181 ALA A CA 1
ATOM 1268 C C . ALA A 1 181 ? -5.305 4.622 -0.748 1.00 98.00 181 ALA A C 1
ATOM 1270 O O . ALA A 1 181 ? -6.271 4.956 -0.058 1.00 98.00 181 ALA A O 1
ATOM 1271 N N . ARG A 1 182 ? -5.127 3.358 -1.159 1.00 98.12 182 ARG A N 1
ATOM 1272 C CA . ARG A 1 182 ? -6.037 2.251 -0.817 1.00 98.12 182 ARG A CA 1
ATOM 1273 C C . ARG A 1 182 ? -5.971 1.961 0.676 1.00 98.12 182 ARG A C 1
ATOM 1275 O O . ARG A 1 182 ? -7.007 1.950 1.340 1.00 98.12 182 ARG A O 1
ATOM 1282 N N . LEU A 1 183 ? -4.753 1.847 1.209 1.00 98.56 183 LEU A N 1
ATOM 1283 C CA . LEU A 1 183 ? -4.511 1.614 2.631 1.00 98.56 183 LEU A CA 1
ATOM 1284 C C . LEU A 1 183 ? -5.059 2.757 3.494 1.00 98.56 183 LEU A C 1
ATOM 1286 O O . LEU A 1 183 ? -5.712 2.520 4.507 1.00 98.56 183 LEU A O 1
ATOM 1290 N N . LEU A 1 184 ? -4.848 4.006 3.079 1.00 98.62 184 LEU A N 1
ATOM 1291 C CA . LEU A 1 184 ? -5.346 5.174 3.802 1.00 98.62 184 LEU A CA 1
ATOM 1292 C C . LEU A 1 184 ? -6.883 5.223 3.833 1.00 98.62 184 LEU A C 1
ATOM 1294 O O . LEU A 1 184 ? -7.465 5.539 4.871 1.00 98.62 184 LEU A O 1
ATOM 1298 N N . MET A 1 185 ? -7.547 4.882 2.725 1.00 98.19 185 MET A N 1
ATOM 1299 C CA . MET A 1 185 ? -9.011 4.778 2.666 1.00 98.19 185 MET A CA 1
ATOM 1300 C C . MET A 1 185 ? -9.545 3.638 3.539 1.00 98.19 185 MET A C 1
ATOM 1302 O O . MET A 1 185 ? -10.539 3.828 4.243 1.00 98.19 185 MET A O 1
ATOM 1306 N N . LEU A 1 186 ? -8.870 2.485 3.538 1.00 98.44 186 LEU A N 1
ATOM 1307 C CA . LEU A 1 186 ? -9.190 1.349 4.401 1.00 98.44 186 LEU A CA 1
ATOM 1308 C C . LEU A 1 186 ? -9.130 1.752 5.882 1.00 98.44 186 LEU A C 1
ATOM 1310 O O . LEU A 1 186 ? -10.085 1.537 6.629 1.00 98.44 186 LEU A O 1
ATOM 1314 N N . LEU A 1 187 ? -8.042 2.410 6.293 1.00 98.62 187 LEU A N 1
ATOM 1315 C CA . LEU A 1 187 ? -7.863 2.915 7.655 1.00 98.62 187 LEU A CA 1
ATOM 1316 C C . LEU A 1 187 ? -8.927 3.948 8.028 1.00 98.62 187 LEU A C 1
ATOM 1318 O O . LEU A 1 187 ? -9.484 3.883 9.124 1.00 98.62 187 LEU A O 1
ATOM 1322 N N . ALA A 1 188 ? -9.251 4.873 7.122 1.00 98.25 188 ALA A N 1
ATOM 1323 C CA . ALA A 1 188 ? -10.315 5.850 7.334 1.00 98.25 188 ALA A CA 1
ATOM 1324 C C . ALA A 1 188 ? -11.675 5.170 7.567 1.00 98.25 188 ALA A C 1
ATOM 1326 O O . ALA A 1 188 ? -12.410 5.568 8.473 1.00 98.25 188 ALA A O 1
ATOM 1327 N N . ALA A 1 189 ? -11.993 4.119 6.806 1.00 98.00 189 ALA A N 1
ATOM 1328 C CA . ALA A 1 189 ? -13.220 3.347 6.980 1.00 98.00 189 ALA A CA 1
ATOM 1329 C C . ALA A 1 189 ? -13.255 2.603 8.328 1.00 98.00 189 ALA A C 1
ATOM 1331 O O . ALA A 1 189 ? -14.250 2.709 9.049 1.00 98.00 189 ALA A O 1
ATOM 1332 N N . LEU A 1 190 ? -12.167 1.920 8.702 1.00 97.88 190 LEU A N 1
ATOM 1333 C CA . LEU A 1 190 ? -12.023 1.241 9.998 1.00 97.88 190 LEU A CA 1
ATOM 1334 C C . LEU A 1 190 ? -12.185 2.226 11.168 1.00 97.88 190 LEU A C 1
ATOM 1336 O O . LEU A 1 190 ? -13.000 2.011 12.072 1.00 97.88 190 LEU A O 1
ATOM 1340 N N . GLY A 1 191 ? -11.455 3.343 11.123 1.00 98.00 191 GLY A N 1
ATOM 1341 C CA . GLY A 1 191 ? -11.474 4.379 12.154 1.00 98.00 191 GLY A CA 1
ATOM 1342 C C . GLY A 1 191 ? -12.835 5.061 12.305 1.00 98.00 191 GLY A C 1
ATOM 1343 O O . GLY A 1 191 ? -13.244 5.374 13.422 1.00 98.00 191 GLY A O 1
ATOM 1344 N N . ALA A 1 192 ? -13.565 5.257 11.204 1.00 97.50 192 ALA A N 1
ATOM 1345 C CA . ALA A 1 192 ? -14.897 5.856 11.228 1.00 97.50 192 ALA A CA 1
ATOM 1346 C C . ALA A 1 192 ? -15.985 4.913 11.770 1.00 97.50 192 ALA A C 1
ATOM 1348 O O . ALA A 1 192 ? -16.943 5.387 12.378 1.00 97.50 192 ALA A O 1
ATOM 1349 N N . GLN A 1 193 ? -15.869 3.600 11.538 1.00 97.38 193 GLN A N 1
ATOM 1350 C CA . GLN A 1 193 ? -16.906 2.634 11.916 1.00 97.38 193 GLN A CA 1
ATOM 1351 C C . GLN A 1 193 ? -16.737 2.093 13.335 1.00 97.38 193 GLN A C 1
ATOM 1353 O O . GLN A 1 193 ? -17.713 2.033 14.078 1.00 97.38 193 GLN A O 1
ATOM 1358 N N . GLN A 1 194 ? -15.523 1.673 13.692 1.00 96.69 194 GLN A N 1
ATOM 1359 C CA . GLN A 1 194 ? -15.260 0.942 14.938 1.00 96.69 194 GLN A CA 1
ATOM 1360 C C . GLN A 1 194 ? -14.147 1.584 15.775 1.00 96.69 194 GLN A C 1
ATOM 1362 O O . GLN A 1 194 ? -14.086 1.374 16.983 1.00 96.69 194 GLN A O 1
ATOM 1367 N N . GLY A 1 195 ? -13.281 2.394 15.162 1.00 97.75 195 GLY A N 1
ATOM 1368 C CA . GLY A 1 195 ? -12.026 2.805 15.787 1.00 97.75 195 GLY A CA 1
ATOM 1369 C C . GLY A 1 195 ? -10.939 1.743 15.611 1.00 97.75 195 GLY A C 1
ATOM 1370 O O . GLY A 1 195 ? -11.217 0.553 15.442 1.00 97.75 195 GLY A O 1
ATOM 1371 N N . VAL A 1 196 ? -9.686 2.186 15.609 1.00 98.62 196 VAL A N 1
ATOM 1372 C CA . VAL A 1 196 ? -8.521 1.347 15.300 1.00 98.62 196 VAL A CA 1
ATOM 1373 C C . VAL A 1 196 ? -7.280 1.880 16.011 1.00 98.62 196 VAL A C 1
ATOM 1375 O O . VAL A 1 196 ? -7.129 3.092 16.167 1.00 98.62 196 VAL A O 1
ATOM 1378 N N . GLY A 1 197 ? -6.393 0.992 16.446 1.00 98.56 197 GLY A N 1
ATOM 1379 C CA . GLY A 1 197 ? -5.055 1.357 16.899 1.00 98.56 197 GLY A CA 1
ATOM 1380 C C . GLY A 1 197 ? -4.011 1.024 15.843 1.00 98.56 197 GLY A C 1
ATOM 1381 O O . GLY A 1 197 ? -3.907 -0.120 15.404 1.00 98.56 197 GLY A O 1
ATOM 1382 N N . VAL A 1 198 ? -3.263 2.039 15.419 1.00 98.69 198 VAL A N 1
ATOM 1383 C CA . VAL A 1 198 ? -2.191 1.954 14.424 1.00 98.69 198 VAL A CA 1
ATOM 1384 C C . VAL A 1 198 ? -0.850 2.036 15.147 1.00 98.69 198 VAL A C 1
ATOM 1386 O O . VAL A 1 198 ? -0.447 3.110 15.598 1.00 98.69 198 VAL A O 1
ATOM 1389 N N . ALA A 1 199 ? -0.156 0.905 15.235 1.00 98.50 199 ALA A N 1
ATOM 1390 C CA . ALA A 1 199 ? 1.128 0.816 15.927 1.00 98.50 199 ALA A CA 1
ATOM 1391 C C . ALA A 1 199 ? 2.298 1.230 15.023 1.00 98.50 199 ALA A C 1
ATOM 1393 O O . ALA A 1 199 ? 3.205 1.950 15.437 1.00 98.50 199 ALA A O 1
ATOM 1394 N N . ALA A 1 200 ? 2.293 0.790 13.763 1.00 98.38 200 ALA A N 1
ATOM 1395 C CA . ALA A 1 200 ? 3.392 1.056 12.840 1.00 98.38 200 ALA A CA 1
ATOM 1396 C C . ALA A 1 200 ? 2.955 1.001 11.374 1.00 98.38 200 ALA A C 1
ATOM 1398 O O . ALA A 1 200 ? 1.938 0.400 11.032 1.00 98.38 200 ALA A O 1
ATOM 1399 N N . PHE A 1 201 ? 3.799 1.559 10.506 1.00 98.12 201 PHE A N 1
ATOM 1400 C CA . PHE A 1 201 ? 3.805 1.297 9.068 1.00 98.12 201 PHE A CA 1
ATOM 1401 C C . PHE A 1 201 ? 5.091 0.535 8.726 1.00 98.12 201 PHE A C 1
ATOM 1403 O O . PHE A 1 201 ? 6.121 1.169 8.487 1.00 98.12 201 PHE A O 1
ATOM 1410 N N . PRO A 1 202 ? 5.091 -0.811 8.789 1.00 96.94 202 PRO A N 1
ATOM 1411 C CA . PRO A 1 202 ? 6.286 -1.593 8.504 1.00 96.94 202 PRO A CA 1
ATOM 1412 C C . PRO A 1 202 ? 6.802 -1.307 7.091 1.00 96.94 202 PRO A C 1
ATOM 1414 O O . PRO A 1 202 ? 6.063 -1.434 6.113 1.00 96.94 202 PRO A O 1
ATOM 1417 N N . GLY A 1 203 ? 8.073 -0.917 6.997 1.00 92.25 203 GLY A N 1
ATOM 1418 C CA . GLY A 1 203 ? 8.762 -0.792 5.719 1.00 92.25 203 GLY A CA 1
ATOM 1419 C C . GLY A 1 203 ? 9.050 -2.164 5.113 1.00 92.25 203 GLY A C 1
ATOM 1420 O O . GLY A 1 203 ? 9.136 -3.169 5.820 1.00 92.25 203 GLY A O 1
ATOM 1421 N N . VAL A 1 204 ? 9.233 -2.194 3.798 1.00 89.94 204 VAL A N 1
ATOM 1422 C CA . VAL A 1 204 ? 9.695 -3.386 3.085 1.00 89.94 204 VAL A CA 1
ATOM 1423 C C . VAL A 1 204 ? 11.206 -3.271 2.920 1.00 89.94 204 VAL A C 1
ATOM 1425 O O . VAL A 1 204 ? 11.711 -2.231 2.488 1.00 89.94 204 VAL A O 1
ATOM 1428 N N . SER A 1 205 ? 11.947 -4.315 3.287 1.00 85.31 205 SER A N 1
ATOM 1429 C CA . SER A 1 205 ? 13.407 -4.319 3.167 1.00 85.31 205 SER A CA 1
ATOM 1430 C C . SER A 1 205 ? 13.855 -3.996 1.740 1.00 85.31 205 SER A C 1
ATOM 1432 O O . SER A 1 205 ? 13.283 -4.488 0.770 1.00 85.31 205 SER A O 1
ATOM 1434 N N . GLY A 1 206 ? 14.874 -3.143 1.623 1.00 84.75 206 GLY A N 1
ATOM 1435 C CA . GLY A 1 206 ? 15.416 -2.702 0.337 1.00 84.75 206 GLY A CA 1
ATOM 1436 C C . GLY A 1 206 ? 14.605 -1.608 -0.361 1.00 84.75 206 GLY A C 1
ATOM 1437 O O . GLY A 1 206 ? 15.067 -1.112 -1.385 1.00 84.75 206 GLY A O 1
ATOM 1438 N N . THR A 1 207 ? 13.444 -1.212 0.173 1.00 87.50 207 THR A N 1
ATOM 1439 C CA . THR A 1 207 ? 12.607 -0.136 -0.382 1.00 87.50 207 THR A CA 1
ATOM 1440 C C . THR A 1 207 ? 12.808 1.164 0.396 1.00 87.50 207 THR A C 1
ATOM 1442 O O . THR A 1 207 ? 12.734 1.163 1.622 1.00 87.50 207 THR A O 1
ATOM 1445 N N . ASP A 1 208 ? 13.033 2.274 -0.312 1.00 82.81 208 ASP A N 1
ATOM 1446 C CA . ASP A 1 208 ? 13.227 3.601 0.284 1.00 82.81 208 ASP A CA 1
ATOM 1447 C C . ASP A 1 208 ? 12.346 4.638 -0.425 1.00 82.81 208 ASP A C 1
ATOM 1449 O O . ASP A 1 208 ? 12.243 4.650 -1.652 1.00 82.81 208 ASP A O 1
ATOM 1453 N N . GLY A 1 209 ? 11.729 5.544 0.340 1.00 83.88 209 GLY A N 1
ATOM 1454 C CA . GLY A 1 209 ? 10.999 6.701 -0.203 1.00 83.88 209 GLY A CA 1
ATOM 1455 C C . GLY A 1 209 ? 9.676 6.383 -0.914 1.00 83.88 209 GLY A C 1
ATOM 1456 O O . GLY A 1 209 ? 9.121 7.252 -1.589 1.00 83.88 209 GLY A O 1
ATOM 1457 N N . LEU A 1 210 ? 9.162 5.158 -0.783 1.00 91.75 210 LEU A N 1
ATOM 1458 C CA . LEU A 1 210 ? 7.821 4.797 -1.241 1.00 91.75 210 LEU A CA 1
ATOM 1459 C C . LEU A 1 210 ? 6.777 5.118 -0.163 1.00 91.75 210 LEU A C 1
ATOM 1461 O O . LEU A 1 210 ? 7.071 4.959 1.022 1.00 91.75 210 LEU A O 1
ATOM 1465 N N . PRO A 1 211 ? 5.537 5.481 -0.547 1.00 95.56 211 PRO A N 1
ATOM 1466 C CA . PRO A 1 211 ? 4.430 5.509 0.400 1.00 95.56 211 PRO A CA 1
ATOM 1467 C C . PRO A 1 211 ? 4.289 4.159 1.110 1.00 95.56 211 PRO A C 1
ATOM 1469 O O . PRO A 1 211 ? 4.427 3.106 0.483 1.00 95.56 211 PRO A O 1
ATOM 1472 N N . ALA A 1 212 ? 3.972 4.187 2.401 1.00 97.50 212 ALA A N 1
ATOM 1473 C CA . ALA A 1 212 ? 3.722 2.996 3.190 1.00 97.50 212 ALA A CA 1
ATOM 1474 C C . ALA A 1 212 ? 2.569 2.181 2.591 1.00 97.50 212 ALA A C 1
ATOM 1476 O O . ALA A 1 212 ? 1.458 2.686 2.409 1.00 97.50 212 ALA A O 1
ATOM 1477 N N . ARG A 1 213 ? 2.842 0.907 2.303 1.00 97.31 213 ARG A N 1
ATOM 1478 C CA . ARG A 1 213 ? 1.876 -0.053 1.742 1.00 97.31 213 ARG A CA 1
ATOM 1479 C C . ARG A 1 213 ? 1.422 -1.110 2.744 1.00 97.31 213 ARG A C 1
ATOM 1481 O O . ARG A 1 213 ? 0.555 -1.911 2.416 1.00 97.31 213 ARG A O 1
ATOM 1488 N N . SER A 1 214 ? 1.974 -1.078 3.953 1.00 98.25 214 SER A N 1
ATOM 1489 C CA . SER A 1 214 ? 1.649 -2.004 5.030 1.00 98.25 214 SER A CA 1
ATOM 1490 C C . SER A 1 214 ? 1.392 -1.241 6.320 1.00 98.25 214 SER A C 1
ATOM 1492 O O . SER A 1 214 ? 2.061 -0.247 6.597 1.00 98.25 214 SER A O 1
ATOM 1494 N N . VAL A 1 215 ? 0.452 -1.719 7.126 1.00 98.69 215 VAL A N 1
ATOM 1495 C CA . VAL A 1 215 ? 0.143 -1.177 8.453 1.00 98.69 215 VAL A CA 1
ATOM 1496 C C . VAL A 1 215 ? 0.070 -2.312 9.466 1.00 98.69 215 VAL A C 1
ATOM 1498 O O . VAL A 1 215 ? -0.475 -3.372 9.168 1.00 98.69 215 VAL A O 1
ATOM 1501 N N . LEU A 1 216 ? 0.611 -2.089 10.660 1.00 98.75 216 LEU A N 1
ATOM 1502 C CA . LEU A 1 216 ? 0.412 -2.948 11.822 1.00 98.75 216 LEU A CA 1
ATOM 1503 C C . LEU A 1 216 ? -0.688 -2.343 12.695 1.00 98.75 216 LEU A C 1
ATOM 1505 O O . LEU A 1 216 ? -0.527 -1.240 13.227 1.00 98.75 216 LEU A O 1
ATOM 1509 N N . LEU A 1 217 ? -1.784 -3.080 12.849 1.00 98.75 217 LEU A N 1
ATOM 1510 C CA . LEU A 1 217 ? -2.867 -2.733 13.761 1.00 98.75 217 LEU A CA 1
ATOM 1511 C C . LEU A 1 217 ? -2.709 -3.492 15.075 1.00 98.75 217 LEU A C 1
ATOM 1513 O O . LEU A 1 217 ? -2.542 -4.708 15.043 1.00 98.75 217 LEU A O 1
ATOM 1517 N N . ASP A 1 218 ? -2.804 -2.793 16.206 1.00 98.75 218 ASP A N 1
ATOM 1518 C CA . ASP A 1 218 ? -2.737 -3.393 17.551 1.00 98.75 218 ASP A CA 1
ATOM 1519 C C . ASP A 1 218 ? -4.116 -3.548 18.210 1.00 98.75 218 ASP A C 1
ATOM 1521 O O . ASP A 1 218 ? -4.289 -4.307 19.165 1.00 98.75 218 ASP A O 1
ATOM 1525 N N . SER A 1 219 ? -5.127 -2.844 17.692 1.00 98.62 219 SER A N 1
ATOM 1526 C CA . SER A 1 219 ? -6.489 -2.885 18.212 1.00 98.62 219 SER A CA 1
ATOM 1527 C C . SER A 1 219 ? -7.540 -2.527 17.161 1.00 98.62 219 SER A C 1
ATOM 1529 O O . SER A 1 219 ? -7.287 -1.769 16.224 1.00 98.62 219 SER A O 1
ATOM 1531 N N . PHE A 1 220 ? -8.750 -3.059 17.333 1.00 98.56 220 PHE A N 1
ATOM 1532 C CA . PHE A 1 220 ? -9.920 -2.824 16.488 1.00 98.56 220 PHE A CA 1
ATOM 1533 C C . PHE A 1 220 ? -11.179 -2.788 17.358 1.00 98.56 220 PHE A C 1
ATOM 1535 O O . PHE A 1 220 ? -11.384 -3.671 18.190 1.00 98.56 220 PHE A O 1
ATOM 1542 N N . GLY A 1 221 ? -12.008 -1.746 17.233 1.00 97.69 221 GLY A N 1
ATOM 1543 C CA . GLY A 1 221 ? -13.181 -1.605 18.108 1.00 97.69 221 GLY A CA 1
ATOM 1544 C C . GLY A 1 221 ? -12.836 -1.376 19.587 1.00 97.69 221 GLY A C 1
ATOM 1545 O O . GLY A 1 221 ? -13.658 -1.638 20.459 1.00 97.69 221 GLY A O 1
ATOM 1546 N N . GLY A 1 222 ? -11.602 -0.954 19.889 1.00 97.25 222 GLY A N 1
ATOM 1547 C CA . GLY A 1 222 ? -11.070 -0.860 21.254 1.00 97.25 222 GLY A CA 1
ATOM 1548 C C . GLY A 1 222 ? -10.600 -2.189 21.863 1.00 97.25 222 GLY A C 1
ATOM 1549 O O . GLY A 1 222 ? -10.033 -2.171 22.954 1.00 97.25 222 GLY A O 1
ATOM 1550 N N . ALA A 1 223 ? -10.784 -3.320 21.174 1.00 98.25 223 ALA A N 1
ATOM 1551 C CA . ALA A 1 223 ? -10.249 -4.618 21.580 1.00 98.25 223 ALA A CA 1
ATOM 1552 C C . ALA A 1 223 ? -8.860 -4.849 20.957 1.00 98.25 223 ALA A C 1
ATOM 1554 O O . ALA A 1 223 ? -8.642 -4.435 19.815 1.00 98.25 223 ALA A O 1
ATOM 1555 N N . PRO A 1 224 ? -7.918 -5.505 21.658 1.00 98.31 224 PRO A N 1
ATOM 1556 C CA . PRO A 1 224 ? -6.630 -5.864 21.075 1.00 98.31 224 PRO A CA 1
ATOM 1557 C C . PRO A 1 224 ? -6.811 -6.844 19.907 1.00 98.31 224 PRO A C 1
ATOM 1559 O O . PRO A 1 224 ? -7.720 -7.681 19.922 1.00 98.31 224 PRO A O 1
ATOM 1562 N N . VAL A 1 225 ? -5.923 -6.755 18.919 1.00 98.69 225 VAL A N 1
ATOM 1563 C CA . VAL A 1 225 ? -5.809 -7.720 17.815 1.00 98.69 225 VAL A CA 1
ATOM 1564 C C . VAL A 1 225 ? -4.420 -8.365 17.812 1.00 98.69 225 VAL A C 1
ATOM 1566 O O . VAL A 1 225 ? -3.493 -7.852 18.428 1.00 98.69 225 VAL A O 1
ATOM 1569 N N . GLY A 1 226 ? -4.287 -9.512 17.150 1.00 98.31 226 GLY A N 1
ATOM 1570 C CA . GLY A 1 226 ? -3.103 -10.374 17.186 1.00 98.31 226 GLY A CA 1
ATOM 1571 C C . GLY A 1 226 ? -3.435 -11.816 17.582 1.00 98.31 226 GLY A C 1
ATOM 1572 O O . GLY A 1 226 ? -4.599 -12.189 17.763 1.00 98.31 226 GLY A O 1
ATOM 1573 N N . THR A 1 227 ? -2.415 -12.662 17.697 1.00 98.19 227 THR A N 1
ATOM 1574 C CA . THR A 1 227 ? -2.569 -14.094 17.996 1.00 98.19 227 THR A CA 1
ATOM 1575 C C . THR A 1 227 ? -3.341 -14.318 19.300 1.00 98.19 227 THR A C 1
ATOM 1577 O O . THR A 1 227 ? -2.857 -14.001 20.384 1.00 98.19 227 THR A O 1
ATOM 1580 N N . GLY A 1 228 ? -4.537 -14.907 19.192 1.00 97.56 228 GLY A N 1
ATOM 1581 C CA . GLY A 1 228 ? -5.404 -15.227 20.333 1.00 97.56 228 GLY A CA 1
ATOM 1582 C C . GLY A 1 228 ? -6.126 -14.030 20.964 1.00 97.56 228 GLY A C 1
ATOM 1583 O O . GLY A 1 228 ? -6.770 -14.200 21.998 1.00 97.56 228 GLY A O 1
ATOM 1584 N N . ALA A 1 229 ? -6.024 -12.835 20.376 1.00 98.19 229 ALA A N 1
ATOM 1585 C CA . ALA A 1 229 ? -6.699 -11.641 20.869 1.00 98.19 229 ALA A CA 1
ATOM 1586 C C . ALA A 1 229 ? -8.174 -11.585 20.422 1.00 98.19 229 ALA A C 1
ATOM 1588 O O . ALA A 1 229 ? -8.520 -12.008 19.320 1.00 98.19 229 ALA A O 1
ATOM 1589 N N . GLU A 1 230 ? -9.041 -11.037 21.279 1.00 96.88 230 GLU A N 1
ATOM 1590 C CA . GLU A 1 230 ? -10.504 -11.024 21.098 1.00 96.88 230 GLU A CA 1
ATOM 1591 C C . GLU A 1 230 ? -10.961 -10.295 19.824 1.00 96.88 230 GLU A C 1
ATOM 1593 O O . GLU A 1 230 ? -11.900 -10.730 19.158 1.00 96.88 230 GLU A O 1
ATOM 1598 N N . GLY A 1 231 ? -10.295 -9.196 19.457 1.00 97.75 231 GLY A N 1
ATOM 1599 C CA . GLY A 1 231 ? -10.684 -8.388 18.302 1.00 97.75 231 GLY A CA 1
ATOM 1600 C C . GLY A 1 231 ? -10.318 -9.010 16.951 1.00 97.75 231 GLY A C 1
ATOM 1601 O O . GLY A 1 231 ? -10.827 -8.560 15.922 1.00 97.75 231 GLY A O 1
ATOM 1602 N N . THR A 1 232 ? -9.441 -10.020 16.932 1.00 98.56 232 THR A N 1
ATOM 1603 C CA . THR A 1 232 ? -8.804 -10.519 15.704 1.00 98.56 232 THR A CA 1
ATOM 1604 C C . THR A 1 232 ? -9.812 -11.106 14.727 1.00 98.56 232 THR A C 1
ATOM 1606 O O . THR A 1 232 ? -9.862 -10.659 13.585 1.00 98.56 232 THR A O 1
ATOM 1609 N N . ASP A 1 233 ? -10.670 -12.031 15.159 1.00 98.44 233 ASP A N 1
ATOM 1610 C CA . ASP A 1 233 ? -11.634 -12.691 14.263 1.00 98.44 233 ASP A CA 1
ATOM 1611 C C . ASP A 1 233 ? -12.628 -11.694 13.649 1.00 98.44 233 ASP A C 1
ATOM 1613 O O . ASP A 1 233 ? -13.000 -11.801 12.476 1.00 98.44 233 ASP A O 1
ATOM 1617 N N . THR A 1 234 ? -13.018 -10.676 14.422 1.00 98.31 234 THR A N 1
ATOM 1618 C CA . THR A 1 234 ? -13.918 -9.616 13.949 1.00 98.31 234 THR A CA 1
ATOM 1619 C C . THR A 1 234 ? -13.228 -8.744 12.899 1.00 98.31 234 THR A C 1
ATOM 1621 O O . THR A 1 234 ? -13.825 -8.459 11.859 1.00 98.31 234 THR A O 1
ATOM 1624 N N . LEU A 1 235 ? -11.969 -8.351 13.134 1.00 98.50 235 LEU A N 1
ATOM 1625 C CA . LEU A 1 235 ? -11.174 -7.603 12.157 1.00 98.50 235 LEU A CA 1
ATOM 1626 C C . LEU A 1 235 ? -10.977 -8.415 10.869 1.00 98.50 235 LEU A C 1
ATOM 1628 O O . LEU A 1 235 ? -11.215 -7.892 9.785 1.00 98.50 235 LEU A O 1
ATOM 1632 N N . LEU A 1 236 ? -10.594 -9.691 10.974 1.00 98.62 236 LEU A N 1
ATOM 1633 C CA . LEU A 1 236 ? -10.379 -10.560 9.813 1.00 98.62 236 LEU A CA 1
ATOM 1634 C C . LEU A 1 236 ? -11.656 -10.736 8.986 1.00 98.62 236 LEU A C 1
ATOM 1636 O O . LEU A 1 236 ? -11.611 -10.602 7.768 1.00 98.62 236 LEU A O 1
ATOM 1640 N N . THR A 1 237 ? -12.800 -10.943 9.642 1.00 98.38 237 THR A N 1
ATOM 1641 C CA . THR A 1 237 ? -14.105 -11.023 8.963 1.00 98.38 237 THR A CA 1
ATOM 1642 C C . THR A 1 237 ? -14.429 -9.728 8.214 1.00 98.38 237 THR A C 1
ATOM 1644 O O . THR A 1 237 ? -14.950 -9.759 7.101 1.00 98.38 237 THR A O 1
ATOM 1647 N N . TRP A 1 238 ? -14.118 -8.570 8.804 1.00 98.12 238 TRP A N 1
ATOM 1648 C CA . TRP A 1 238 ? -14.336 -7.277 8.153 1.00 98.12 238 TRP A CA 1
ATOM 1649 C C . TRP A 1 238 ? -13.406 -7.071 6.947 1.00 98.12 238 TRP A C 1
ATOM 1651 O O . TRP A 1 238 ? -13.846 -6.536 5.928 1.00 98.12 238 TRP A O 1
ATOM 1661 N N . LEU A 1 239 ? -12.142 -7.497 7.047 1.00 98.31 239 LEU A N 1
ATOM 1662 C CA . LEU A 1 239 ? -11.152 -7.394 5.968 1.00 98.31 239 LEU A CA 1
ATOM 1663 C C . LEU A 1 239 ? -11.480 -8.319 4.789 1.00 98.31 239 LEU A C 1
ATOM 1665 O O . LEU A 1 239 ? -11.357 -7.894 3.645 1.00 98.31 239 LEU A O 1
ATOM 1669 N N . ASP A 1 240 ? -11.954 -9.536 5.057 1.00 98.25 240 ASP A N 1
ATOM 1670 C CA . ASP A 1 240 ? -12.387 -10.496 4.027 1.00 98.25 240 ASP A CA 1
ATOM 1671 C C . ASP A 1 240 ? -13.613 -10.000 3.239 1.00 98.25 240 ASP A C 1
ATOM 1673 O O . ASP A 1 240 ? -13.775 -10.286 2.057 1.00 98.25 240 ASP A O 1
ATOM 1677 N N . ALA A 1 241 ? -14.458 -9.176 3.868 1.00 98.06 241 ALA A N 1
ATOM 1678 C CA . ALA A 1 241 ? -15.619 -8.571 3.220 1.00 98.06 241 ALA A CA 1
ATOM 1679 C C . ALA A 1 241 ? -15.276 -7.390 2.288 1.00 98.06 241 ALA A C 1
ATOM 1681 O O . ALA A 1 241 ? -16.175 -6.841 1.642 1.00 98.06 241 ALA A O 1
ATOM 1682 N N . GLN A 1 242 ? -14.013 -6.956 2.230 1.00 97.94 242 GLN A N 1
ATOM 1683 C CA . GLN A 1 242 ? -13.609 -5.861 1.354 1.00 97.94 242 GLN A CA 1
ATOM 1684 C C . GLN A 1 242 ? -13.567 -6.316 -0.106 1.00 97.94 242 GLN A C 1
ATOM 1686 O O . GLN A 1 242 ? -13.131 -7.415 -0.434 1.00 97.94 242 GLN A O 1
ATOM 1691 N N . LEU A 1 243 ? -14.001 -5.435 -1.005 1.00 96.81 243 LEU A N 1
ATOM 1692 C CA . LEU A 1 243 ? -13.942 -5.661 -2.449 1.00 96.81 243 LEU A CA 1
ATOM 1693 C C . LEU A 1 243 ? -12.788 -4.863 -3.069 1.00 96.81 243 LEU A C 1
ATOM 1695 O O . LEU A 1 243 ? -12.390 -3.833 -2.511 1.00 96.81 243 LEU A O 1
ATOM 1699 N N . PRO A 1 244 ? -12.261 -5.278 -4.238 1.00 95.19 244 PRO A N 1
ATOM 1700 C CA . PRO A 1 244 ? -11.334 -4.451 -4.999 1.00 95.19 244 PRO A CA 1
ATOM 1701 C C . PRO A 1 244 ? -11.888 -3.029 -5.227 1.00 95.19 244 PRO A C 1
ATOM 1703 O O . PRO A 1 244 ? -13.089 -2.880 -5.469 1.00 95.19 244 PRO A O 1
ATOM 1706 N N . PRO A 1 245 ? -11.045 -1.980 -5.154 1.00 95.31 245 PRO A N 1
ATOM 1707 C CA . PRO A 1 245 ? -9.592 -2.013 -4.939 1.00 95.31 245 PRO A CA 1
ATOM 1708 C C . PRO A 1 245 ? -9.154 -1.965 -3.459 1.00 95.31 245 PRO A C 1
ATOM 1710 O O . PRO A 1 245 ? -7.973 -1.764 -3.184 1.00 95.31 245 PRO A O 1
ATOM 1713 N N . PHE A 1 246 ? -10.082 -2.089 -2.507 1.00 96.88 246 PHE A N 1
ATOM 1714 C CA . PHE A 1 246 ? -9.808 -1.939 -1.070 1.00 96.88 246 PHE A CA 1
ATOM 1715 C C . PHE A 1 246 ? -9.517 -3.263 -0.357 1.00 96.88 246 PHE A C 1
ATOM 1717 O O . PHE A 1 246 ? -9.049 -3.246 0.779 1.00 96.88 246 PHE A O 1
ATOM 1724 N N . ALA A 1 247 ? -9.778 -4.397 -1.012 1.00 97.56 247 ALA A N 1
ATOM 1725 C CA . ALA A 1 247 ? -9.356 -5.703 -0.526 1.00 97.56 247 ALA A CA 1
ATOM 1726 C C . ALA A 1 247 ? -7.821 -5.733 -0.359 1.00 97.56 247 ALA A C 1
ATOM 1728 O O . ALA A 1 247 ? -7.113 -5.416 -1.320 1.00 97.56 247 ALA A O 1
ATOM 1729 N N . PRO A 1 248 ? -7.296 -6.057 0.837 1.00 97.94 248 PRO A N 1
ATOM 1730 C CA . PRO A 1 248 ? -5.859 -6.154 1.051 1.00 97.94 248 PRO A CA 1
ATOM 1731 C C . PRO A 1 248 ? -5.272 -7.358 0.313 1.00 97.94 248 PRO A C 1
ATOM 1733 O O . PRO A 1 248 ? -5.910 -8.401 0.189 1.00 97.94 248 PRO A O 1
ATOM 1736 N N . ASP A 1 249 ? -4.029 -7.220 -0.142 1.00 97.50 249 ASP A N 1
ATOM 1737 C CA . ASP A 1 249 ? -3.305 -8.295 -0.828 1.00 97.50 249 ASP A CA 1
ATOM 1738 C C . ASP A 1 249 ? -2.674 -9.287 0.162 1.00 97.50 249 ASP A C 1
ATOM 1740 O O . ASP A 1 249 ? -2.397 -10.436 -0.187 1.00 97.50 249 ASP A O 1
ATOM 1744 N N . GLY A 1 250 ? -2.428 -8.845 1.398 1.00 97.06 250 GLY A N 1
ATOM 1745 C CA . GLY A 1 250 ? -1.879 -9.664 2.469 1.00 97.06 250 GLY A CA 1
ATOM 1746 C C . GLY A 1 250 ? -2.449 -9.287 3.831 1.00 97.06 250 GLY A C 1
ATOM 1747 O O . GLY A 1 250 ? -2.601 -8.110 4.161 1.00 97.06 250 GLY A O 1
ATOM 1748 N N . VAL A 1 251 ? -2.747 -10.308 4.635 1.00 98.31 251 VAL A N 1
ATOM 1749 C CA . VAL A 1 251 ? -3.139 -10.162 6.038 1.00 98.31 251 VAL A CA 1
ATOM 1750 C C . VAL A 1 251 ? -2.382 -11.201 6.857 1.00 98.31 251 VAL A C 1
ATOM 1752 O O . VAL A 1 251 ? -2.565 -12.403 6.668 1.00 98.31 251 VAL A O 1
ATOM 1755 N N . THR A 1 252 ? -1.537 -10.740 7.776 1.00 98.25 252 THR A N 1
ATOM 1756 C CA . THR A 1 252 ? -0.703 -11.598 8.626 1.00 98.25 252 THR A CA 1
ATOM 1757 C C . THR A 1 252 ? -0.988 -11.305 10.090 1.00 98.25 252 THR A C 1
ATOM 1759 O O . THR A 1 252 ? -0.778 -10.188 10.561 1.00 98.25 252 THR A O 1
ATOM 1762 N N . VAL A 1 253 ? -1.434 -12.319 10.830 1.00 98.56 253 VAL A N 1
ATOM 1763 C CA . VAL A 1 253 ? -1.625 -12.231 12.283 1.00 98.56 253 VAL A CA 1
ATOM 1764 C C . VAL A 1 253 ? -0.298 -12.530 12.980 1.00 98.56 253 VAL A C 1
ATOM 1766 O O . VAL A 1 253 ? 0.320 -13.565 12.731 1.00 98.56 253 VAL A O 1
ATOM 1769 N N . THR A 1 254 ? 0.141 -11.632 13.856 1.00 98.44 254 THR A N 1
ATOM 1770 C CA . THR A 1 254 ? 1.355 -11.771 14.669 1.00 98.44 254 THR A CA 1
ATOM 1771 C C . THR A 1 254 ? 1.009 -11.664 16.155 1.00 98.44 254 THR A C 1
ATOM 1773 O O . THR A 1 254 ? -0.137 -11.417 16.530 1.00 98.44 254 THR A O 1
ATOM 1776 N N . ALA A 1 255 ? 1.994 -11.865 17.032 1.00 97.94 255 ALA A N 1
ATOM 1777 C CA . ALA A 1 255 ? 1.800 -11.629 18.463 1.00 97.94 255 ALA A CA 1
ATOM 1778 C C . ALA A 1 255 ? 1.554 -10.142 18.790 1.00 97.94 255 ALA A C 1
ATOM 1780 O O . ALA A 1 255 ? 0.858 -9.847 19.756 1.00 97.94 255 ALA A O 1
ATOM 1781 N N . ASP A 1 256 ? 2.095 -9.234 17.973 1.00 98.12 256 ASP A N 1
ATOM 1782 C CA . ASP A 1 256 ? 2.037 -7.785 18.195 1.00 98.12 256 ASP A CA 1
ATOM 1783 C C . ASP A 1 256 ? 0.805 -7.126 17.557 1.00 98.12 256 ASP A C 1
ATOM 1785 O O . ASP A 1 256 ? 0.538 -5.952 17.803 1.00 98.12 256 ASP A O 1
ATOM 1789 N N . GLY A 1 257 ? 0.070 -7.848 16.706 1.00 98.50 257 GLY A N 1
ATOM 1790 C CA . GLY A 1 257 ? -1.083 -7.293 16.013 1.00 98.50 257 GLY A CA 1
ATOM 1791 C C . GLY A 1 257 ? -1.444 -8.012 14.720 1.00 98.50 257 GLY A C 1
ATOM 1792 O O . GLY A 1 257 ? -1.136 -9.186 14.511 1.00 98.50 257 GLY A O 1
ATOM 1793 N N . VAL A 1 258 ? -2.111 -7.287 13.828 1.00 98.69 258 VAL A N 1
ATOM 1794 C CA . VAL A 1 258 ? -2.435 -7.740 12.471 1.00 98.69 258 VAL A CA 1
ATOM 1795 C C . VAL A 1 258 ? -1.767 -6.806 11.471 1.00 98.69 258 VAL A C 1
ATOM 1797 O O . VAL A 1 258 ? -2.037 -5.605 11.460 1.00 98.69 258 VAL A O 1
ATOM 1800 N N . VAL A 1 259 ? -0.892 -7.358 10.631 1.00 98.62 259 VAL A N 1
ATOM 1801 C CA . VAL A 1 259 ? -0.281 -6.637 9.512 1.00 98.62 259 VAL A CA 1
ATOM 1802 C C . VAL A 1 259 ? -1.186 -6.764 8.299 1.00 98.62 259 VAL A C 1
ATOM 1804 O O . VAL A 1 259 ? -1.481 -7.875 7.862 1.00 98.62 259 VAL A O 1
ATOM 1807 N N . ILE A 1 260 ? -1.599 -5.630 7.748 1.00 98.56 260 ILE A N 1
ATOM 1808 C CA . ILE A 1 260 ? -2.370 -5.540 6.507 1.00 98.56 260 ILE A CA 1
ATOM 1809 C C . ILE A 1 260 ? -1.466 -4.908 5.459 1.00 98.56 260 ILE A C 1
ATOM 1811 O O . ILE A 1 260 ? -0.858 -3.874 5.740 1.00 98.56 260 ILE A O 1
ATOM 1815 N N . SER A 1 261 ? -1.383 -5.496 4.270 1.00 97.94 261 SER A N 1
ATOM 1816 C CA . SER A 1 261 ? -0.541 -4.993 3.188 1.00 97.94 261 SER A CA 1
ATOM 1817 C C . SER A 1 261 ? -1.258 -4.939 1.845 1.00 97.94 261 SER A C 1
ATOM 1819 O O . SER A 1 261 ? -2.153 -5.733 1.544 1.00 97.94 261 SER A O 1
ATOM 1821 N N . HIS A 1 262 ? -0.817 -3.992 1.021 1.00 97.75 262 HIS A N 1
ATOM 1822 C CA . HIS A 1 262 ? -1.112 -3.937 -0.400 1.00 97.75 262 HIS A CA 1
ATOM 1823 C C . HIS A 1 262 ? 0.161 -4.151 -1.225 1.00 97.75 262 HIS A C 1
ATOM 1825 O O . HIS A 1 262 ? 1.234 -3.609 -0.937 1.00 97.75 262 HIS A O 1
ATOM 1831 N N . ARG A 1 263 ? 0.028 -4.903 -2.312 1.00 96.56 263 ARG A N 1
ATOM 1832 C CA . ARG A 1 263 ? 1.068 -5.050 -3.328 1.00 96.56 263 ARG A CA 1
ATOM 1833 C C . ARG A 1 263 ? 1.243 -3.748 -4.096 1.00 96.56 263 ARG A C 1
ATOM 1835 O O . ARG A 1 263 ? 0.398 -2.844 -4.061 1.00 96.56 263 ARG A O 1
ATOM 1842 N N . TYR A 1 264 ? 2.387 -3.636 -4.752 1.00 96.06 264 TYR A N 1
ATOM 1843 C CA . TYR A 1 264 ? 2.765 -2.445 -5.488 1.00 96.06 264 TYR A CA 1
ATOM 1844 C C . TYR A 1 264 ? 1.725 -2.075 -6.557 1.00 96.06 264 TYR A C 1
ATOM 1846 O O . TYR A 1 264 ? 1.214 -2.933 -7.273 1.00 96.06 264 TYR A O 1
ATOM 1854 N N . ALA A 1 265 ? 1.439 -0.780 -6.664 1.00 95.25 265 ALA A N 1
ATOM 1855 C CA . ALA A 1 265 ? 0.678 -0.186 -7.752 1.00 95.25 265 ALA A CA 1
ATOM 1856 C C . ALA A 1 265 ? 1.439 1.050 -8.241 1.00 95.25 265 ALA A C 1
ATOM 1858 O O . ALA A 1 265 ? 1.897 1.848 -7.418 1.00 95.25 265 ALA A O 1
ATOM 1859 N N . ALA A 1 266 ? 1.559 1.213 -9.561 1.00 94.38 266 ALA A N 1
ATOM 1860 C CA . ALA A 1 266 ? 2.263 2.352 -10.154 1.00 94.38 266 ALA A CA 1
ATOM 1861 C C . ALA A 1 266 ? 1.576 3.683 -9.800 1.00 94.38 266 ALA A C 1
ATOM 1863 O O . ALA A 1 266 ? 2.239 4.650 -9.420 1.00 94.38 266 ALA A O 1
ATOM 1864 N N . ASP A 1 267 ? 0.238 3.706 -9.846 1.00 95.12 267 ASP A N 1
ATOM 1865 C CA . ASP A 1 267 ? -0.595 4.857 -9.485 1.00 95.12 267 ASP A CA 1
ATOM 1866 C C . ASP A 1 267 ? -1.739 4.458 -8.526 1.00 95.12 267 ASP A C 1
ATOM 1868 O O . ASP A 1 267 ? -2.879 4.234 -8.949 1.00 95.12 267 ASP A O 1
ATOM 1872 N N . PRO A 1 268 ? -1.470 4.353 -7.212 1.00 95.25 268 PRO A N 1
ATOM 1873 C CA . PRO A 1 268 ? -2.494 3.965 -6.244 1.00 95.25 268 PRO A CA 1
ATOM 1874 C C . PRO A 1 268 ? -3.622 5.002 -6.108 1.00 95.25 268 PRO A C 1
ATOM 1876 O O . PRO A 1 268 ? -4.734 4.642 -5.722 1.00 95.25 268 PRO A O 1
ATOM 1879 N N . ASP A 1 269 ? -3.391 6.281 -6.432 1.00 96.56 269 ASP A N 1
ATOM 1880 C CA . ASP A 1 269 ? -4.453 7.294 -6.379 1.00 96.56 269 ASP A CA 1
ATOM 1881 C C . ASP A 1 269 ? -5.430 7.172 -7.546 1.00 96.56 269 ASP A C 1
ATOM 1883 O O . ASP A 1 269 ? -6.634 7.397 -7.363 1.00 96.56 269 ASP A O 1
ATOM 1887 N N . ALA A 1 270 ? -4.932 6.844 -8.742 1.00 94.12 270 ALA A N 1
ATOM 1888 C CA . ALA A 1 270 ? -5.777 6.562 -9.896 1.00 94.12 270 ALA A CA 1
ATOM 1889 C C . ALA A 1 270 ? -6.660 5.340 -9.639 1.00 94.12 270 ALA A C 1
ATOM 1891 O O . ALA A 1 270 ? -7.857 5.405 -9.908 1.00 94.12 270 ALA A O 1
ATOM 1892 N N . VAL A 1 271 ? -6.113 4.287 -9.021 1.00 92.69 271 VAL A N 1
ATOM 1893 C CA . VAL A 1 271 ? -6.865 3.072 -8.662 1.00 92.69 271 VAL A CA 1
ATOM 1894 C C . VAL A 1 271 ? -8.076 3.389 -7.775 1.00 92.69 271 VAL A C 1
ATOM 1896 O O . VAL A 1 271 ? -9.160 2.858 -7.994 1.00 92.69 271 VAL A O 1
ATOM 1899 N N . VAL A 1 272 ? -7.928 4.288 -6.797 1.00 93.56 272 VAL A N 1
ATOM 1900 C CA . VAL A 1 272 ? -9.024 4.679 -5.888 1.00 93.56 272 VAL A CA 1
ATOM 1901 C C . VAL A 1 272 ? -9.978 5.703 -6.518 1.00 93.56 272 VAL A C 1
ATOM 1903 O O . VAL A 1 272 ? -11.130 5.823 -6.102 1.00 93.56 272 VAL A O 1
ATOM 1906 N N . SER A 1 273 ? -9.507 6.481 -7.494 1.00 89.50 273 SER A N 1
ATOM 1907 C CA . SER A 1 273 ? -10.289 7.556 -8.120 1.00 89.50 273 SER A CA 1
ATOM 1908 C C . SER A 1 273 ? -11.009 7.129 -9.398 1.00 89.50 273 SER A C 1
ATOM 1910 O O . SER A 1 273 ? -11.839 7.893 -9.896 1.00 89.50 273 SER A O 1
ATOM 1912 N N . ALA A 1 274 ? -10.695 5.950 -9.938 1.00 80.44 274 ALA A N 1
ATOM 1913 C CA . ALA A 1 274 ? -11.362 5.411 -11.109 1.00 80.44 274 ALA A CA 1
ATOM 1914 C C . ALA A 1 274 ? -12.867 5.244 -10.822 1.00 80.44 274 ALA A C 1
ATOM 1916 O O . ALA A 1 274 ? -13.240 4.729 -9.763 1.00 80.44 274 ALA A O 1
ATOM 1917 N N . PRO A 1 275 ? -13.756 5.696 -11.725 1.00 64.75 275 PRO A N 1
ATOM 1918 C CA . PRO A 1 275 ? -15.168 5.371 -11.606 1.00 64.75 275 PRO A CA 1
ATOM 1919 C C . PRO A 1 275 ? -15.312 3.846 -11.623 1.00 64.75 275 PRO A C 1
ATOM 1921 O O . PRO A 1 275 ? -14.690 3.181 -12.450 1.00 64.75 275 PRO A O 1
ATOM 1924 N N . GLY A 1 276 ? -16.104 3.302 -10.693 1.00 62.00 276 GLY A N 1
ATOM 1925 C CA . GLY A 1 276 ? -16.435 1.878 -10.712 1.00 62.00 276 GLY A CA 1
ATOM 1926 C C . GLY A 1 276 ? -17.011 1.478 -12.081 1.00 62.00 276 GLY A C 1
ATOM 1927 O O . GLY A 1 276 ? -17.606 2.337 -12.741 1.00 62.00 276 GLY A O 1
ATOM 1928 N N . PRO A 1 277 ? -16.798 0.225 -12.520 1.00 52.28 277 PRO A N 1
ATOM 1929 C CA . PRO A 1 277 ? -17.307 -0.264 -13.800 1.00 52.28 277 PRO A CA 1
ATOM 1930 C C . PRO A 1 277 ? -18.831 -0.129 -13.931 1.00 52.28 277 PRO A C 1
ATOM 1932 O O . PRO A 1 277 ? -19.537 -0.178 -12.895 1.00 52.28 277 PRO A O 1
#

pLDDT: mean 85.26, std 19.42, range [33.56, 98.75]

Foldseek 3Di:
DDDDDDDDDDDDDDDDDDDDDDDDDDDDDDDDDDDDDDDPDDDDDDDDDDPDDPPVVLLLVLLLVVQVCCVVFADPQEAEEEDPVNLVSNVVNPDDDSRYDNDDDPDPQHHYWYWDFDDDDPPWDFFFDRPRITTTDNQFADDDPVLLVVLLVLLVVLVPQPLEAEDPARNVLSNVSLAQPLVSVLSSVQCVPQGWYWYDQDDDHRGDDHRRFKTFTQDGSNWGAADPTPCPVVVVVVLVPDDPPNRFPDWDGHRRGIMTGHHDDRHSSCRVVPDDD

InterPro domains:
  IPR006311 Twin-arginine translocation pathway, signal sequence [PS51318] (1-51)

Sequence (277 aa):
MPARHARRPRHLAAGRRRLLGWGAAALVVAVATTVALLLTGQPGSAPPAPAGVAATGAADQASADLLAWAAQELPTGARLEAAADVRADLVAAGAPEELVTTTGPTGPDDVLLEVTTGVPPPGARVLARFGDLLVVDSSPGVPTPAQLDRRRSLAAALLANPTVRVDAPAAAVLEGAEVDARLLMLLAALGAQQGVGVAAFPGVSGTDGLPARSVLLDSFGGAPVGTGAEGTDTLLTWLDAQLPPFAPDGVTVTADGVVISHRYAADPDAVVSAPGP

Organism: NCBI:txid1564158

Radius of gyration: 26.37 Å; chains: 1; bounding box: 113×48×54 Å